Protein AF-A0A7X5TP85-F1 (afdb_monomer)

Nearest PDB structures (foldseek):
  4oyv-assembly1_A  TM=6.566E-01  e=5.301E-01  Pseudomonas aeruginosa PAO1
  4p11-assembly1_A  TM=7.087E-01  e=1.140E+00  Pseudomonas aeruginosa PAO1
  5aa3-assembly1_A  TM=4.234E-01  e=3.422E-01  Pseudomonas aeruginosa BWHPSA013

Sequence (238 aa):
MRELSLEELELVAGGVDTLNGISITDLQGFNVAPDNPYDPGSFPRPGPPGAWGETVGAAGSSGGGGGHVSGAATASHAIHHYVSPSGHSFSTHASLSASQISTAGQIIDYGIANYGTYGQYTGLAVNMAFAESSLGTIDNNPTHFGLYQYSHSTWNDRHAHLNIWSQADQIKAFYNDLQWYGQRYTHGHNQSLEIPWNVAFDAYVEIKHHAGAYSQDWNTPFVQEYYNKVKELGYGVQ

Secondary structure (DSSP, 8-state):
-PPPPHHHHHHHTT----SS---GGG-TT-------TT-TT-S-PPPPP----------------------------PPEEEE-TTS-EEEESSPPPHHHHHHHHHHHHHHHHHHSS--HHHHHHHHHHHHHHTTTT----SSEETTTTEEHHHHHHHHTTS-TT-HHHHHHHHHHHHHHHHHHHHHHHHTS--S-TT--HHHHHHHHHHH-TT------HHHHHHHHHHHHHT-EE-

Solvent-accessible surface area (backbone atoms only — not comparable to full-atom values): 15042 Å² total; per-residue (Å²): 136,84,87,76,53,72,70,56,52,56,50,74,72,73,68,80,65,79,88,82,74,63,75,83,84,76,65,87,82,77,80,78,73,75,80,74,87,82,54,96,76,73,70,85,73,80,80,83,82,80,88,81,81,90,82,89,89,81,89,85,84,89,83,88,79,90,73,91,73,95,64,89,66,81,73,70,76,53,76,41,79,51,67,21,92,86,68,51,56,36,34,20,44,41,86,71,52,74,64,33,46,51,44,46,18,51,48,43,47,52,30,35,76,76,65,74,40,92,41,74,64,32,58,48,52,46,39,46,18,38,56,57,4,54,35,61,73,45,77,92,44,100,68,34,43,54,42,69,44,44,34,68,65,63,37,55,76,77,39,62,94,49,51,78,88,36,68,72,41,47,51,52,48,49,52,53,48,50,55,55,48,49,58,50,45,54,42,26,49,77,69,70,57,76,37,59,91,88,61,50,72,67,49,48,50,49,39,31,70,75,65,32,87,80,58,81,71,85,83,54,69,62,48,59,54,42,53,57,41,36,61,54,38,39,72,44,81,114

Structure (mmCIF, N/CA/C/O backbone):
data_AF-A0A7X5TP85-F1
#
_entry.id   AF-A0A7X5TP85-F1
#
loop_
_atom_site.group_PDB
_atom_site.id
_atom_site.type_symbol
_atom_site.label_atom_id
_atom_site.label_alt_id
_atom_site.label_comp_id
_atom_site.label_asym_id
_atom_site.label_entity_id
_atom_site.label_seq_id
_atom_site.pdbx_PDB_ins_code
_atom_site.Cartn_x
_atom_site.Cartn_y
_atom_site.Cartn_z
_atom_site.occupancy
_atom_site.B_iso_or_equiv
_atom_site.auth_seq_id
_atom_site.auth_comp_id
_atom_site.auth_asym_id
_atom_site.auth_atom_id
_atom_site.pdbx_PDB_model_num
ATOM 1 N N . MET A 1 1 ? 2.497 -36.491 8.840 1.00 36.50 1 MET A N 1
ATOM 2 C CA . MET A 1 1 ? 3.316 -35.568 8.027 1.00 36.50 1 MET A CA 1
ATOM 3 C C . MET A 1 1 ? 4.732 -35.636 8.565 1.00 36.50 1 MET A C 1
ATOM 5 O O . MET A 1 1 ? 4.870 -35.685 9.780 1.00 36.50 1 MET A O 1
ATOM 9 N N . ARG A 1 2 ? 5.741 -35.765 7.697 1.00 40.09 2 ARG A N 1
ATOM 10 C CA . ARG A 1 2 ? 7.156 -35.772 8.099 1.00 40.09 2 ARG A CA 1
ATOM 11 C C . ARG A 1 2 ? 7.644 -34.323 8.145 1.00 40.09 2 ARG A C 1
ATOM 13 O O . ARG A 1 2 ? 7.336 -33.571 7.228 1.00 40.09 2 ARG A O 1
ATOM 20 N N . GLU A 1 3 ? 8.388 -33.966 9.185 1.00 37.94 3 GLU A N 1
ATOM 21 C CA . GLU A 1 3 ? 9.152 -32.716 9.224 1.00 37.94 3 GLU A CA 1
ATOM 22 C C . GLU A 1 3 ? 10.420 -32.872 8.374 1.00 37.94 3 GLU A C 1
ATOM 24 O O . GLU A 1 3 ? 11.098 -33.904 8.442 1.00 37.94 3 GLU A O 1
ATOM 29 N N . LEU A 1 4 ? 10.684 -31.882 7.521 1.00 41.25 4 LEU A N 1
ATOM 30 C CA . LEU A 1 4 ? 11.843 -31.848 6.628 1.00 41.25 4 LEU A CA 1
ATOM 31 C C . LEU A 1 4 ? 13.044 -31.208 7.333 1.00 41.25 4 LEU A C 1
ATOM 33 O O . LEU A 1 4 ? 12.869 -30.343 8.193 1.00 41.25 4 LEU A O 1
ATOM 37 N N . SER A 1 5 ? 14.257 -31.639 6.976 1.00 43.31 5 SER A N 1
ATOM 38 C CA . SER A 1 5 ? 15.486 -30.990 7.443 1.00 43.31 5 SER A CA 1
ATOM 39 C C . SER A 1 5 ? 15.674 -29.617 6.787 1.00 43.31 5 SER A C 1
ATOM 41 O O . SER A 1 5 ? 15.058 -29.305 5.769 1.00 43.31 5 SER A O 1
ATOM 43 N N . LEU A 1 6 ? 16.545 -28.785 7.366 1.00 40.72 6 LEU A N 1
ATOM 44 C CA . LEU A 1 6 ? 16.841 -27.447 6.844 1.00 40.72 6 LEU A CA 1
ATOM 45 C C . LEU A 1 6 ? 17.365 -27.503 5.396 1.00 40.72 6 LEU A C 1
ATOM 47 O O . LEU A 1 6 ? 16.939 -26.722 4.555 1.00 40.72 6 LEU A O 1
ATOM 51 N N . GLU A 1 7 ? 18.202 -28.496 5.088 1.00 44.66 7 GLU A N 1
ATOM 52 C CA . GLU A 1 7 ? 18.717 -28.728 3.732 1.00 44.66 7 GLU A CA 1
ATOM 53 C C . GLU A 1 7 ? 17.609 -29.168 2.758 1.00 44.66 7 GLU A C 1
ATOM 55 O O . GLU A 1 7 ? 17.634 -28.806 1.585 1.00 44.66 7 GLU A O 1
ATOM 60 N N . GLU A 1 8 ? 16.599 -29.908 3.233 1.00 45.09 8 GLU A N 1
ATOM 61 C CA . GLU A 1 8 ? 15.428 -30.290 2.430 1.00 45.09 8 GLU A CA 1
ATOM 62 C C . GLU A 1 8 ? 14.487 -29.092 2.185 1.00 45.09 8 GLU A C 1
ATOM 64 O O . GLU A 1 8 ? 13.856 -29.018 1.131 1.00 45.09 8 GLU A O 1
ATOM 69 N N . LEU A 1 9 ? 14.416 -28.131 3.113 1.00 46.47 9 LEU A N 1
ATOM 70 C CA . LEU A 1 9 ? 13.667 -26.879 2.937 1.00 46.47 9 LEU A CA 1
ATOM 71 C C . LEU A 1 9 ? 14.341 -25.944 1.922 1.00 46.47 9 LEU A C 1
ATOM 73 O O . LEU A 1 9 ? 13.656 -25.377 1.071 1.00 46.47 9 LEU A O 1
ATOM 77 N N . GLU A 1 10 ? 15.671 -25.843 1.951 1.00 44.88 10 GLU A N 1
ATOM 78 C CA . GLU A 1 10 ? 16.448 -25.059 0.979 1.00 44.88 10 GLU A CA 1
ATOM 79 C C . GLU A 1 10 ? 16.352 -25.637 -0.448 1.00 44.88 10 GLU A C 1
ATOM 81 O O . GLU A 1 10 ? 16.299 -24.889 -1.425 1.00 44.88 10 GLU A O 1
ATOM 86 N N . LEU A 1 11 ? 16.224 -26.963 -0.584 1.00 45.38 11 LEU A N 1
ATOM 87 C CA . LEU A 1 11 ? 16.012 -27.650 -1.867 1.00 45.38 11 LEU A CA 1
ATOM 88 C C . LEU A 1 11 ? 14.620 -27.399 -2.475 1.00 45.38 11 LEU A C 1
ATOM 90 O O . LEU A 1 11 ? 14.487 -27.299 -3.699 1.00 45.38 11 LEU A O 1
ATOM 94 N N . VAL A 1 12 ? 13.584 -27.266 -1.641 1.00 46.03 12 VAL A N 1
ATOM 95 C CA . VAL A 1 12 ? 12.209 -26.962 -2.086 1.00 46.03 12 VAL A CA 1
ATOM 96 C C . VAL A 1 12 ? 12.070 -25.500 -2.534 1.00 46.03 12 VAL A C 1
ATOM 98 O O . VAL A 1 12 ? 11.230 -25.199 -3.382 1.00 46.03 12 VAL A O 1
ATOM 101 N N . ALA A 1 13 ? 12.920 -24.605 -2.027 1.00 41.34 13 ALA A N 1
ATOM 102 C CA . ALA A 1 13 ? 12.858 -23.172 -2.299 1.00 41.34 13 ALA A CA 1
ATOM 103 C C . ALA A 1 13 ? 13.592 -22.707 -3.579 1.00 41.34 13 ALA A C 1
ATOM 105 O O . ALA A 1 13 ? 13.424 -21.548 -3.955 1.00 41.34 13 ALA A O 1
ATOM 106 N N . GLY A 1 14 ? 14.380 -23.546 -4.280 1.00 44.47 14 GLY A N 1
ATOM 107 C CA . GLY A 1 14 ? 15.303 -22.985 -5.288 1.00 44.47 14 GLY A CA 1
ATOM 108 C C . GLY A 1 14 ? 15.918 -23.850 -6.397 1.00 44.47 14 GLY A C 1
ATOM 109 O O . GLY A 1 14 ? 16.671 -23.292 -7.191 1.00 44.47 14 GLY A O 1
ATOM 110 N N . GLY A 1 15 ? 15.600 -25.142 -6.548 1.00 37.88 15 GLY A N 1
ATOM 111 C CA . GLY A 1 15 ? 15.862 -25.866 -7.806 1.00 37.88 15 GLY A CA 1
ATOM 112 C C . GLY A 1 15 ? 16.759 -27.114 -7.744 1.00 37.88 15 GLY A C 1
ATOM 113 O O . GLY A 1 15 ? 17.877 -27.090 -7.250 1.00 37.88 15 GLY A O 1
ATOM 114 N N . VAL A 1 16 ? 16.229 -28.173 -8.370 1.00 37.59 16 VAL A N 1
ATOM 115 C CA . VAL A 1 16 ? 16.818 -29.445 -8.850 1.00 37.59 16 VAL A CA 1
ATOM 116 C C . VAL A 1 16 ? 17.603 -30.317 -7.851 1.00 37.59 16 VAL A C 1
ATOM 118 O O . VAL A 1 16 ? 18.774 -30.090 -7.564 1.00 37.59 16 VAL A O 1
ATOM 121 N N . ASP A 1 17 ? 16.986 -31.439 -7.467 1.00 36.47 17 ASP A N 1
ATOM 122 C CA . ASP A 1 17 ? 17.658 -32.610 -6.892 1.00 36.47 17 ASP A CA 1
ATOM 123 C C . ASP A 1 17 ? 18.466 -33.362 -7.977 1.00 36.47 17 ASP A C 1
ATOM 125 O O . ASP A 1 17 ? 17.942 -33.698 -9.042 1.00 36.47 17 ASP A O 1
ATOM 129 N N . THR A 1 18 ? 19.750 -33.638 -7.721 1.00 42.44 18 THR A N 1
ATOM 130 C CA . THR A 1 18 ? 20.602 -34.494 -8.578 1.00 42.44 18 THR A CA 1
ATOM 131 C C . THR A 1 18 ? 20.921 -35.859 -7.959 1.00 42.44 18 THR A C 1
ATOM 133 O O . THR A 1 18 ? 21.593 -36.676 -8.590 1.00 42.44 18 THR A O 1
ATOM 136 N N . LEU A 1 19 ? 20.373 -36.185 -6.788 1.00 37.53 19 LEU A N 1
ATOM 137 C CA . LEU A 1 19 ? 20.355 -37.542 -6.260 1.00 37.53 19 LEU A CA 1
ATOM 138 C C . LEU A 1 19 ? 19.062 -38.235 -6.708 1.00 37.53 19 LEU A C 1
ATOM 140 O O . LEU A 1 19 ? 18.039 -38.166 -6.047 1.00 37.53 19 LEU A O 1
ATOM 144 N N . ASN A 1 20 ? 19.149 -38.969 -7.823 1.00 46.09 20 ASN A N 1
ATOM 145 C CA . ASN A 1 20 ? 18.138 -39.876 -8.416 1.00 46.09 20 ASN A CA 1
ATOM 146 C C . ASN A 1 20 ? 17.372 -39.362 -9.649 1.00 46.09 20 ASN A C 1
ATOM 148 O O . ASN A 1 20 ? 16.623 -40.136 -10.242 1.00 46.09 20 ASN A O 1
ATOM 152 N N . GLY A 1 21 ? 17.606 -38.129 -10.112 1.00 38.38 21 GLY A N 1
ATOM 153 C CA . GLY A 1 21 ? 17.180 -37.691 -11.452 1.00 38.38 21 GLY A CA 1
ATOM 154 C C . GLY A 1 21 ? 15.666 -37.544 -11.661 1.00 38.38 21 GLY A C 1
ATOM 155 O O . GLY A 1 21 ? 15.189 -37.769 -12.772 1.00 38.38 21 GLY A O 1
ATOM 156 N N . ILE A 1 22 ? 14.912 -37.166 -10.623 1.00 37.00 22 ILE A N 1
ATOM 157 C CA . ILE A 1 22 ? 13.464 -36.917 -10.713 1.00 37.00 22 ILE A CA 1
ATOM 158 C C . ILE A 1 22 ? 13.196 -35.408 -10.598 1.00 37.00 22 ILE A C 1
ATOM 160 O O . ILE A 1 22 ? 13.581 -34.774 -9.620 1.00 37.00 22 ILE A O 1
ATOM 164 N N . SER A 1 23 ? 12.523 -34.821 -11.594 1.00 37.81 23 SER A N 1
ATOM 165 C CA . SER A 1 23 ? 12.093 -33.416 -11.559 1.00 37.81 23 SER A CA 1
ATOM 166 C C . SER A 1 23 ? 10.919 -33.203 -10.594 1.00 37.81 23 SER A C 1
ATOM 168 O O . SER A 1 23 ? 9.907 -33.894 -10.666 1.00 37.81 23 SER A O 1
ATOM 170 N N . ILE A 1 24 ? 11.021 -32.172 -9.746 1.00 43.16 24 ILE A N 1
ATOM 171 C CA . ILE A 1 24 ? 10.035 -31.764 -8.717 1.00 43.16 24 ILE A CA 1
ATOM 172 C C . ILE A 1 24 ? 8.741 -31.160 -9.325 1.00 43.16 24 ILE A C 1
ATOM 174 O O . ILE A 1 24 ? 7.847 -30.711 -8.619 1.00 43.16 24 ILE A O 1
ATOM 178 N N . THR A 1 25 ? 8.569 -31.180 -10.648 1.00 42.12 25 THR A N 1
ATOM 179 C CA . THR A 1 25 ? 7.355 -30.677 -11.316 1.00 42.12 25 THR A CA 1
ATOM 180 C C . THR A 1 25 ? 6.135 -31.599 -11.195 1.00 42.12 25 THR A C 1
ATOM 182 O O . THR A 1 25 ? 5.039 -31.171 -11.545 1.00 42.12 25 THR A O 1
ATOM 185 N N . ASP A 1 26 ? 6.287 -32.822 -10.672 1.00 36.72 26 ASP A N 1
ATOM 186 C CA . ASP A 1 26 ? 5.193 -33.806 -10.556 1.00 36.72 26 ASP A CA 1
ATOM 187 C C . ASP A 1 26 ? 4.501 -33.859 -9.179 1.00 36.72 26 ASP A C 1
ATOM 189 O O . ASP A 1 26 ? 3.598 -34.669 -8.963 1.00 36.72 26 ASP A O 1
ATOM 193 N N . LEU A 1 27 ? 4.843 -32.967 -8.245 1.00 35.50 27 LEU A N 1
ATOM 194 C CA . LEU A 1 27 ? 4.090 -32.808 -6.999 1.00 35.50 27 LEU A CA 1
ATOM 195 C C . LEU A 1 27 ? 3.086 -31.656 -7.126 1.00 35.50 27 LEU A C 1
ATOM 197 O O . LEU A 1 27 ? 3.341 -30.519 -6.730 1.00 35.50 27 LEU A O 1
ATOM 201 N N . GLN A 1 28 ? 1.909 -31.962 -7.674 1.00 29.58 28 GLN A N 1
ATOM 202 C CA . GLN A 1 28 ? 0.759 -31.063 -7.599 1.00 29.58 28 GLN A CA 1
ATOM 203 C C . GLN A 1 28 ? 0.401 -30.801 -6.126 1.00 29.58 28 GLN A C 1
ATOM 205 O O . GLN A 1 28 ? -0.006 -31.721 -5.419 1.00 29.58 28 GLN A O 1
ATOM 210 N N . GLY A 1 29 ? 0.522 -29.547 -5.673 1.00 29.59 29 GLY A N 1
ATOM 211 C CA . GLY A 1 29 ? -0.067 -29.105 -4.401 1.00 29.59 29 GLY A CA 1
ATOM 212 C C . GLY A 1 29 ? 0.785 -28.241 -3.469 1.00 29.59 29 GLY A C 1
ATOM 213 O O . GLY A 1 29 ? 0.299 -27.916 -2.388 1.00 29.59 29 GLY A O 1
ATOM 214 N N . PHE A 1 30 ? 2.002 -27.828 -3.834 1.00 28.66 30 PHE A N 1
ATOM 215 C CA . PHE A 1 30 ? 2.794 -26.949 -2.964 1.00 28.66 30 PHE A CA 1
ATOM 216 C C . PHE A 1 30 ? 2.554 -25.472 -3.274 1.00 28.66 30 PHE A C 1
ATOM 218 O O . PHE A 1 30 ? 3.054 -24.917 -4.249 1.00 28.66 30 PHE A O 1
ATOM 225 N N . ASN A 1 31 ? 1.772 -24.839 -2.402 1.00 29.64 31 ASN A N 1
ATOM 226 C CA . ASN A 1 31 ? 1.712 -23.393 -2.273 1.00 29.64 31 ASN A CA 1
ATOM 227 C C . ASN A 1 31 ? 2.998 -22.972 -1.548 1.00 29.64 31 ASN A C 1
ATOM 229 O O . ASN A 1 31 ? 3.080 -23.062 -0.323 1.00 29.64 31 ASN A O 1
ATOM 233 N N . VAL A 1 32 ? 4.034 -22.611 -2.304 1.00 31.53 32 VAL A N 1
ATOM 234 C CA . VAL A 1 32 ? 5.247 -22.031 -1.723 1.00 31.53 32 VAL A CA 1
ATOM 235 C C . VAL A 1 32 ? 4.864 -20.626 -1.274 1.00 31.53 32 VAL A C 1
ATOM 237 O O . VAL A 1 32 ? 4.728 -19.718 -2.093 1.00 31.53 32 VAL A O 1
ATOM 240 N N . ALA A 1 33 ? 4.583 -20.471 0.019 1.00 33.81 33 ALA A N 1
ATOM 241 C CA . ALA A 1 33 ? 4.505 -19.151 0.618 1.00 33.81 33 ALA A CA 1
ATOM 242 C C . ALA A 1 33 ? 5.892 -18.508 0.446 1.00 33.81 33 ALA A C 1
ATOM 244 O O . ALA A 1 33 ? 6.868 -19.117 0.889 1.00 33.81 33 ALA A O 1
ATOM 245 N N . PRO A 1 34 ? 6.014 -17.347 -0.223 1.00 37.91 34 PRO A N 1
ATOM 246 C CA . PRO A 1 34 ? 7.278 -16.626 -0.249 1.00 37.91 34 PRO A CA 1
ATOM 247 C C . PRO A 1 34 ? 7.684 -16.309 1.193 1.00 37.91 34 PRO A C 1
ATOM 249 O O . PRO A 1 34 ? 6.817 -16.013 2.019 1.00 37.91 34 PRO A O 1
ATOM 252 N N . ASP A 1 35 ? 8.980 -16.444 1.468 1.00 34.97 35 ASP A N 1
ATOM 253 C CA . ASP A 1 35 ? 9.610 -16.405 2.787 1.00 34.97 35 ASP A CA 1
ATOM 254 C C . ASP A 1 35 ? 8.913 -15.480 3.785 1.00 34.97 35 ASP A C 1
ATOM 256 O O . ASP A 1 35 ? 8.676 -14.302 3.517 1.00 34.97 35 ASP A O 1
ATOM 260 N N . ASN A 1 36 ? 8.594 -16.026 4.959 1.00 33.31 36 ASN A N 1
ATOM 261 C CA . ASN A 1 36 ? 8.070 -15.265 6.081 1.00 33.31 36 ASN A CA 1
ATOM 262 C C . ASN A 1 36 ? 9.138 -14.251 6.544 1.00 33.31 36 ASN A C 1
ATOM 264 O O . ASN A 1 36 ? 10.143 -14.670 7.119 1.00 33.31 36 ASN A O 1
ATOM 268 N N . PRO A 1 37 ? 8.938 -12.931 6.371 1.00 38.00 37 PRO A N 1
ATOM 269 C CA . PRO A 1 37 ? 9.911 -11.932 6.811 1.00 38.00 37 PRO A CA 1
ATOM 270 C C . PRO A 1 37 ? 9.929 -11.744 8.341 1.00 38.00 37 PRO A C 1
ATOM 272 O O . PRO A 1 37 ? 10.691 -10.925 8.848 1.00 38.00 37 PRO A O 1
ATOM 275 N N . TYR A 1 38 ? 9.107 -12.489 9.090 1.00 37.47 38 TYR A N 1
ATOM 276 C CA . TYR A 1 38 ? 9.008 -12.425 10.549 1.00 37.47 38 TYR A CA 1
ATOM 277 C C . TYR A 1 38 ? 9.682 -13.604 11.266 1.00 37.47 38 TYR A C 1
ATOM 279 O O . TYR A 1 38 ? 9.188 -14.058 12.299 1.00 37.47 38 TYR A O 1
ATOM 287 N N . ASP A 1 39 ? 10.827 -14.080 10.768 1.00 33.00 39 ASP A N 1
ATOM 288 C CA . ASP A 1 39 ? 11.789 -14.748 11.649 1.00 33.00 39 ASP A CA 1
ATOM 289 C C . ASP A 1 39 ? 12.698 -13.681 12.296 1.00 33.00 39 ASP A C 1
ATOM 291 O O . ASP A 1 39 ? 13.539 -13.090 11.614 1.00 33.00 39 ASP A O 1
ATOM 295 N N . PRO A 1 40 ? 12.573 -13.403 13.608 1.00 33.09 40 PRO A N 1
ATOM 296 C CA . PRO A 1 40 ? 13.437 -12.450 14.308 1.00 33.09 40 PRO A CA 1
ATOM 297 C C . PRO A 1 40 ? 14.934 -12.838 14.319 1.00 33.09 40 PRO A C 1
ATOM 299 O O . PRO A 1 40 ? 15.748 -12.081 14.857 1.00 33.09 40 PRO A O 1
ATOM 302 N N . GLY A 1 41 ? 15.320 -13.986 13.745 1.00 29.80 41 GLY A N 1
ATOM 303 C CA . GLY A 1 41 ? 16.699 -14.462 13.632 1.00 29.80 41 GLY A CA 1
ATOM 304 C C . GLY A 1 41 ? 17.469 -14.112 12.347 1.00 29.80 41 GLY A C 1
ATOM 305 O O . GLY A 1 41 ? 18.689 -14.271 12.349 1.00 29.80 41 GLY A O 1
ATOM 306 N N . SER A 1 42 ? 16.835 -13.633 11.271 1.00 27.80 42 SER A N 1
ATOM 307 C CA . SER A 1 42 ? 17.454 -13.622 9.925 1.00 27.80 42 SER A CA 1
ATOM 308 C C . SER A 1 42 ? 18.090 -12.297 9.470 1.00 27.80 42 SER A C 1
ATOM 310 O O . SER A 1 42 ? 18.596 -12.203 8.351 1.00 27.80 42 SER A O 1
ATOM 312 N N . PHE A 1 43 ? 18.177 -11.278 10.332 1.00 30.67 43 PHE A N 1
ATOM 313 C CA . PHE A 1 43 ? 19.002 -10.103 10.027 1.00 30.67 43 PHE A CA 1
ATOM 314 C C . PHE A 1 43 ? 20.495 -10.487 10.010 1.00 30.67 43 PHE A C 1
ATOM 316 O O . PHE A 1 43 ? 20.982 -11.040 11.003 1.00 30.67 43 PHE A O 1
ATOM 323 N N . PRO A 1 44 ? 21.278 -10.144 8.967 1.00 27.81 44 PRO A N 1
ATOM 324 C CA . PRO A 1 44 ? 22.725 -10.304 9.018 1.00 27.81 44 PRO A CA 1
ATOM 325 C C . PRO A 1 44 ? 23.287 -9.406 10.128 1.00 27.81 44 PRO A C 1
ATOM 327 O O . PRO A 1 44 ? 23.331 -8.180 10.013 1.00 27.81 44 PRO A O 1
ATOM 330 N N . ARG A 1 45 ? 23.697 -10.026 11.241 1.00 29.23 45 ARG A N 1
ATOM 331 C CA . ARG A 1 45 ? 24.409 -9.357 12.333 1.00 29.23 45 ARG A CA 1
ATOM 332 C C . ARG A 1 45 ? 25.724 -8.775 11.798 1.00 29.23 45 ARG A C 1
ATOM 334 O O . ARG A 1 45 ? 26.544 -9.536 11.285 1.00 29.23 45 ARG A O 1
ATOM 341 N N . PRO A 1 46 ? 26.001 -7.476 11.994 1.00 28.67 46 PRO A N 1
ATOM 342 C CA . PRO A 1 46 ? 27.363 -6.969 11.917 1.00 28.67 46 PRO A CA 1
ATOM 343 C C . PRO A 1 46 ? 28.213 -7.699 12.968 1.00 28.67 46 PRO A C 1
ATOM 345 O O . PRO A 1 46 ? 27.831 -7.770 14.139 1.00 28.67 46 PRO A O 1
ATOM 348 N N . GLY A 1 47 ? 29.332 -8.290 12.546 1.00 26.47 47 GLY A N 1
ATOM 349 C CA . GLY A 1 47 ? 30.244 -9.009 13.438 1.00 26.47 47 GLY A CA 1
ATOM 350 C C . GLY A 1 47 ? 30.761 -8.120 14.582 1.00 26.47 47 GLY A C 1
ATOM 351 O O . GLY A 1 47 ? 30.909 -6.909 14.400 1.00 26.47 47 GLY A O 1
ATOM 352 N N . PRO A 1 48 ? 31.034 -8.686 15.771 1.00 27.55 48 PRO A N 1
ATOM 353 C CA . PRO A 1 48 ? 31.411 -7.900 16.939 1.00 27.55 48 PRO A CA 1
ATOM 354 C C . PRO A 1 48 ? 32.886 -7.471 16.869 1.00 27.55 48 PRO A C 1
ATOM 356 O O . PRO A 1 48 ? 33.752 -8.318 16.634 1.00 27.55 48 PRO A O 1
ATOM 359 N N . PRO A 1 49 ? 33.225 -6.202 17.154 1.00 29.55 49 PRO A N 1
ATOM 360 C CA . PRO A 1 49 ? 34.587 -5.836 17.498 1.00 29.55 49 PRO A CA 1
ATOM 361 C C . PRO A 1 49 ? 34.816 -5.962 19.015 1.00 29.55 49 PRO A C 1
ATOM 363 O O . PRO A 1 49 ? 34.204 -5.249 19.801 1.00 29.55 49 PRO A O 1
ATOM 366 N N . GLY A 1 50 ? 35.761 -6.827 19.398 1.00 25.72 50 GLY A N 1
ATOM 367 C CA . GLY A 1 50 ? 36.677 -6.595 20.525 1.00 25.72 50 GLY A CA 1
ATOM 368 C C . GLY A 1 50 ? 36.172 -6.847 21.953 1.00 25.72 50 GLY A C 1
ATOM 369 O O . GLY A 1 50 ? 35.433 -6.059 22.527 1.00 25.72 50 GLY A O 1
ATOM 370 N N . ALA A 1 51 ? 36.694 -7.917 22.552 1.00 28.62 51 ALA A N 1
ATOM 371 C CA . ALA A 1 51 ? 36.616 -8.274 23.967 1.00 28.62 51 ALA A CA 1
ATOM 372 C C . ALA A 1 51 ? 37.304 -7.264 24.900 1.00 28.62 51 ALA A C 1
ATOM 374 O O . ALA A 1 51 ? 38.379 -6.812 24.533 1.00 28.62 51 ALA A O 1
ATOM 375 N N . TRP A 1 52 ? 36.777 -7.053 26.120 1.00 25.98 52 TRP A N 1
ATOM 376 C CA . TRP A 1 52 ? 37.558 -6.849 27.360 1.00 25.98 52 TRP A CA 1
ATOM 377 C C . TRP A 1 52 ? 36.729 -7.180 28.625 1.00 25.98 52 TRP A C 1
ATOM 379 O O . TRP A 1 52 ? 35.740 -6.508 28.893 1.00 25.98 52 TRP A O 1
ATOM 389 N N . GLY A 1 53 ? 37.201 -8.184 29.386 1.00 25.48 53 GLY A N 1
ATOM 390 C CA . GLY A 1 53 ? 37.170 -8.320 30.865 1.00 25.48 53 GLY A CA 1
ATOM 391 C C . GLY A 1 53 ? 35.846 -8.709 31.552 1.00 25.48 53 GLY A C 1
ATOM 392 O O . GLY A 1 53 ? 34.864 -7.994 31.436 1.00 25.48 53 GLY A O 1
ATOM 393 N N . GLU A 1 54 ? 35.721 -9.886 32.191 1.00 24.48 54 GLU A N 1
ATOM 394 C CA . GLU A 1 54 ? 36.174 -10.200 33.576 1.00 24.48 54 GLU A CA 1
ATOM 395 C C . GLU A 1 54 ? 35.386 -9.431 34.670 1.00 24.48 54 GLU A C 1
ATOM 397 O O . GLU A 1 54 ? 35.294 -8.216 34.590 1.00 24.48 54 GLU A O 1
ATOM 402 N N . THR A 1 55 ? 34.825 -9.962 35.769 1.00 27.19 55 THR A N 1
ATOM 403 C CA . THR A 1 55 ? 34.530 -11.300 36.324 1.00 27.19 55 THR A CA 1
ATOM 404 C C . THR A 1 55 ? 33.663 -11.070 37.596 1.00 27.19 55 THR A C 1
ATOM 406 O O . THR A 1 55 ? 33.708 -9.990 38.173 1.00 27.19 55 THR A O 1
ATOM 409 N N . VAL A 1 56 ? 32.979 -12.125 38.069 1.00 26.72 56 VAL A N 1
ATOM 410 C CA . VAL A 1 56 ? 32.563 -12.469 39.461 1.00 26.72 56 VAL A CA 1
ATOM 411 C C . VAL A 1 56 ? 31.557 -11.631 40.284 1.00 26.72 56 VAL A C 1
ATOM 413 O O . VAL A 1 56 ? 31.685 -10.428 40.462 1.00 26.72 56 VAL A O 1
ATOM 416 N N . GLY A 1 57 ? 30.686 -12.362 41.004 1.00 25.28 57 GLY A N 1
ATOM 417 C CA . GLY A 1 57 ? 30.412 -12.084 42.425 1.00 25.28 57 GLY A CA 1
ATOM 418 C C . GLY A 1 57 ? 28.946 -11.928 42.831 1.00 25.28 57 GLY A C 1
ATOM 419 O O . GLY A 1 57 ? 28.201 -11.188 42.214 1.00 25.28 57 GLY A O 1
ATOM 420 N N . ALA A 1 58 ? 28.535 -12.625 43.889 1.00 28.02 58 ALA A N 1
ATOM 421 C CA . ALA A 1 58 ? 27.153 -12.926 44.252 1.00 28.02 58 ALA A CA 1
ATOM 422 C C . ALA A 1 58 ? 26.636 -12.216 45.529 1.00 28.02 58 ALA A C 1
ATOM 424 O O . ALA A 1 58 ? 27.425 -11.793 46.364 1.00 28.02 58 ALA A O 1
ATOM 425 N N . ALA A 1 59 ? 25.301 -12.268 45.689 1.00 27.69 59 ALA A N 1
ATOM 426 C CA . ALA A 1 59 ? 24.479 -12.349 46.916 1.00 27.69 59 ALA A CA 1
ATOM 427 C C . ALA A 1 59 ? 24.405 -11.181 47.938 1.00 27.69 59 ALA A C 1
ATOM 429 O O . ALA A 1 59 ? 25.410 -10.747 48.485 1.00 27.69 59 ALA A O 1
ATOM 430 N N . GLY A 1 60 ? 23.164 -10.836 48.347 1.00 24.92 60 GLY A N 1
ATOM 431 C CA . GLY A 1 60 ? 22.856 -10.430 49.736 1.00 24.92 60 GLY A CA 1
ATOM 432 C C . GLY A 1 60 ? 21.880 -9.259 49.987 1.00 24.92 60 GLY A C 1
ATOM 433 O O . GLY A 1 60 ? 22.307 -8.121 50.064 1.00 24.92 60 GLY A O 1
ATOM 434 N N . SER A 1 61 ? 20.605 -9.594 50.238 1.00 26.48 61 SER A N 1
ATOM 435 C CA . SER A 1 61 ? 19.647 -9.055 51.241 1.00 26.48 61 SER A CA 1
ATOM 436 C C . SER A 1 61 ? 19.314 -7.546 51.422 1.00 26.48 61 SER A C 1
ATOM 438 O O . SER A 1 61 ? 20.134 -6.747 51.849 1.00 26.48 61 SER A O 1
ATOM 440 N N . SER A 1 62 ? 17.996 -7.276 51.325 1.00 31.88 62 SER A N 1
ATOM 441 C CA . SER A 1 62 ? 17.098 -6.459 52.188 1.00 31.88 62 SER A CA 1
ATOM 442 C C . SER A 1 62 ? 17.369 -4.978 52.518 1.00 31.88 62 SER A C 1
ATOM 444 O O . SER A 1 62 ? 18.361 -4.646 53.154 1.00 31.88 62 SER A O 1
ATOM 446 N N . GLY A 1 63 ? 16.331 -4.146 52.333 1.00 25.17 63 GLY A N 1
ATOM 447 C CA . GLY A 1 63 ? 16.104 -2.917 53.111 1.00 25.17 63 GLY A CA 1
ATOM 448 C C . GLY A 1 63 ? 15.487 -1.782 52.292 1.00 25.17 63 GLY A C 1
ATOM 449 O O . GLY A 1 63 ? 16.103 -1.303 51.352 1.00 25.17 63 GLY A O 1
ATOM 450 N N . GLY A 1 64 ? 14.257 -1.381 52.626 1.00 29.31 64 GLY A N 1
ATOM 451 C CA . GLY A 1 64 ? 13.497 -0.353 51.910 1.00 29.31 64 GLY A CA 1
ATOM 452 C C . GLY A 1 64 ? 13.960 1.089 52.146 1.00 29.31 64 GLY A C 1
ATOM 453 O O . GLY A 1 64 ? 14.761 1.375 53.029 1.00 29.31 64 GLY A O 1
ATOM 454 N N . GLY A 1 65 ? 13.370 2.003 51.376 1.00 26.50 65 GLY A N 1
ATOM 455 C CA . GLY A 1 65 ? 13.516 3.447 51.549 1.00 26.50 65 GLY A CA 1
ATOM 456 C C . GLY A 1 65 ? 13.544 4.159 50.205 1.00 26.50 65 GLY A C 1
ATOM 457 O O . GLY A 1 65 ? 14.347 3.820 49.346 1.00 26.50 65 GLY A O 1
ATOM 458 N N . GLY A 1 66 ? 12.622 5.103 50.019 1.00 34.75 66 GLY A N 1
ATOM 459 C CA . GLY A 1 66 ? 12.432 5.836 48.773 1.00 34.75 66 GLY A CA 1
ATOM 460 C C . GLY A 1 66 ? 13.680 6.566 48.282 1.00 34.75 66 GLY A C 1
ATOM 461 O O . GLY A 1 66 ? 14.547 6.973 49.048 1.00 34.75 66 GLY A O 1
ATOM 462 N N . GLY A 1 67 ? 13.729 6.759 46.973 1.00 26.33 67 GLY A N 1
ATOM 463 C CA . GLY A 1 67 ? 14.793 7.487 46.309 1.00 26.33 67 GLY A CA 1
ATOM 464 C C . GLY A 1 67 ? 14.706 7.232 44.819 1.00 26.33 67 GLY A C 1
ATOM 465 O O . GLY A 1 67 ? 14.591 6.087 44.394 1.00 26.33 67 GLY A O 1
ATOM 466 N N . HIS A 1 68 ? 14.691 8.317 44.052 1.00 37.72 68 HIS A N 1
ATOM 467 C CA . HIS A 1 68 ? 14.781 8.342 42.599 1.00 37.72 68 HIS A CA 1
ATOM 468 C C . HIS A 1 68 ? 15.644 7.204 42.043 1.00 37.72 68 HIS A C 1
ATOM 470 O O . HIS A 1 68 ? 16.829 7.116 42.356 1.00 37.72 68 HIS A O 1
ATOM 476 N N . VAL A 1 69 ? 15.059 6.383 41.170 1.00 35.50 69 VAL A N 1
ATOM 477 C CA . VAL A 1 69 ? 15.816 5.429 40.361 1.00 35.50 69 VAL A CA 1
ATOM 478 C C . VAL A 1 69 ? 15.797 5.929 38.925 1.00 35.50 69 VAL A C 1
ATOM 480 O O . VAL A 1 69 ? 14.882 5.666 38.149 1.00 35.50 69 VAL A O 1
ATOM 483 N N . SER A 1 70 ? 16.834 6.688 38.581 1.00 44.25 70 SER A N 1
ATOM 484 C CA . SER A 1 70 ? 17.427 6.640 37.251 1.00 44.25 70 SER A CA 1
ATOM 485 C C . SER A 1 70 ? 17.891 5.200 37.023 1.00 44.25 70 SER A C 1
ATOM 487 O O . SER A 1 70 ? 18.978 4.813 37.446 1.00 44.25 70 SER A O 1
ATOM 489 N N . GLY A 1 71 ? 17.014 4.383 36.448 1.00 28.52 71 GLY A N 1
ATOM 490 C CA . GLY A 1 71 ? 17.276 2.993 36.114 1.00 28.52 71 GLY A CA 1
ATOM 491 C C . GLY A 1 71 ? 17.079 2.811 34.623 1.00 28.52 71 GLY A C 1
ATOM 492 O O . GLY A 1 71 ? 15.964 2.943 34.127 1.00 28.52 71 GLY A O 1
ATOM 493 N N . ALA A 1 72 ? 18.175 2.536 33.923 1.00 41.06 72 ALA A N 1
ATOM 494 C CA . ALA A 1 72 ? 18.165 2.037 32.563 1.00 41.06 72 ALA A CA 1
ATOM 495 C C . ALA A 1 72 ? 17.322 0.755 32.515 1.00 41.06 72 ALA A C 1
ATOM 497 O O . ALA A 1 72 ? 17.799 -0.332 32.831 1.00 41.06 72 ALA A O 1
ATOM 498 N N . ALA A 1 73 ? 16.052 0.887 32.139 1.00 35.88 73 ALA A N 1
ATOM 499 C CA . ALA A 1 73 ? 15.326 -0.228 31.578 1.00 35.88 73 ALA A CA 1
ATOM 500 C C . ALA A 1 73 ? 15.983 -0.488 30.223 1.00 35.88 73 ALA A C 1
ATOM 502 O O . ALA A 1 73 ? 15.937 0.360 29.332 1.00 35.88 73 ALA A O 1
ATOM 503 N N . THR A 1 74 ? 16.613 -1.648 30.060 1.00 39.38 74 THR A N 1
ATOM 504 C CA . THR A 1 74 ? 16.634 -2.302 28.753 1.00 39.38 74 THR A CA 1
ATOM 505 C C . THR A 1 74 ? 15.200 -2.271 28.258 1.00 39.38 74 THR A C 1
ATOM 507 O O . THR A 1 74 ? 14.362 -2.994 28.794 1.00 39.38 74 THR A O 1
ATOM 510 N N . ALA A 1 75 ? 14.904 -1.340 27.352 1.00 40.00 75 ALA A N 1
ATOM 511 C CA . ALA A 1 75 ? 13.580 -1.152 26.805 1.00 40.00 75 ALA A CA 1
ATOM 512 C C . ALA A 1 75 ? 13.208 -2.455 26.101 1.00 40.00 75 ALA A C 1
ATOM 514 O O . ALA A 1 75 ? 13.598 -2.699 24.962 1.00 40.00 75 ALA A O 1
ATOM 515 N N . SER A 1 76 ? 12.491 -3.330 26.805 1.00 46.75 76 SER A N 1
ATOM 516 C CA . SER A 1 76 ? 11.616 -4.274 26.143 1.00 46.75 76 SER A CA 1
ATOM 517 C C . SER A 1 76 ? 10.721 -3.399 25.278 1.00 46.75 76 SER A C 1
ATOM 519 O O . SER A 1 76 ? 9.951 -2.610 25.831 1.00 46.75 76 SER A O 1
ATOM 521 N N . HIS A 1 77 ? 10.902 -3.437 23.957 1.00 57.12 77 HIS A N 1
ATOM 522 C CA . HIS A 1 77 ? 9.999 -2.754 23.040 1.00 57.12 77 HIS A CA 1
ATOM 523 C C . HIS A 1 77 ? 8.591 -3.222 23.409 1.00 57.12 77 HIS A C 1
ATOM 525 O O . HIS A 1 77 ? 8.294 -4.412 23.308 1.00 57.12 77 HIS A O 1
ATOM 531 N N . ALA A 1 78 ? 7.787 -2.332 23.992 1.00 79.00 78 ALA A N 1
ATOM 532 C CA . ALA A 1 78 ? 6.458 -2.699 24.440 1.00 79.00 78 ALA A CA 1
ATOM 533 C C . ALA A 1 78 ? 5.667 -3.127 23.202 1.00 79.00 78 ALA A C 1
ATOM 535 O O . ALA A 1 78 ? 5.615 -2.390 22.222 1.00 79.00 78 ALA A O 1
ATOM 536 N N . ILE A 1 79 ? 5.097 -4.330 23.231 1.00 88.19 79 ILE A N 1
ATOM 537 C CA . ILE A 1 79 ? 4.182 -4.771 22.183 1.00 88.19 79 ILE A CA 1
ATOM 538 C C . ILE A 1 79 ? 2.795 -4.277 22.578 1.00 88.19 79 ILE A C 1
ATOM 540 O O . ILE A 1 79 ? 2.280 -4.598 23.651 1.00 88.19 79 ILE A O 1
ATOM 544 N N . HIS A 1 80 ? 2.207 -3.463 21.716 1.00 89.19 80 HIS A N 1
ATOM 545 C CA . HIS A 1 80 ? 0.856 -2.953 21.850 1.00 89.19 80 HIS A CA 1
ATOM 546 C C . HIS A 1 80 ? -0.091 -3.820 21.025 1.00 89.19 80 HIS A C 1
ATOM 548 O O . HIS A 1 80 ? 0.196 -4.109 19.867 1.00 89.19 80 HIS A O 1
ATOM 554 N N . HIS A 1 81 ? -1.218 -4.219 21.613 1.00 93.38 81 HIS A N 1
ATOM 555 C CA . HIS A 1 81 ? -2.222 -5.068 20.972 1.00 93.38 81 HIS A CA 1
ATOM 556 C C . HIS A 1 81 ? -3.492 -4.271 20.691 1.00 93.38 81 HIS A C 1
ATOM 558 O O . HIS A 1 81 ? -3.972 -3.531 21.553 1.00 93.38 81 HIS A O 1
ATOM 564 N N . TYR A 1 82 ? -4.055 -4.466 19.505 1.00 92.94 82 TYR A N 1
ATOM 565 C CA . TYR A 1 82 ? -5.252 -3.783 19.036 1.00 92.94 82 TYR A CA 1
ATOM 566 C C . TYR A 1 82 ? -6.190 -4.759 18.339 1.00 92.94 82 TYR A C 1
ATOM 568 O O . TYR A 1 82 ? -5.815 -5.875 17.980 1.00 92.94 82 TYR A O 1
ATOM 576 N N . VAL A 1 83 ? -7.422 -4.304 18.135 1.00 92.06 83 VAL A N 1
ATOM 577 C CA . VAL A 1 83 ? -8.466 -5.048 17.438 1.00 92.06 83 VAL A CA 1
ATOM 578 C C . VAL A 1 83 ? -9.082 -4.123 16.397 1.00 92.06 83 VAL A C 1
ATOM 580 O O . VAL A 1 83 ? -9.399 -2.969 16.695 1.00 92.06 83 VAL A O 1
ATOM 583 N N . SER A 1 84 ? -9.216 -4.617 15.171 1.00 92.44 84 SER A N 1
ATOM 584 C CA . SER A 1 84 ? -9.872 -3.909 14.077 1.00 92.44 84 SER A CA 1
ATOM 585 C C . SER A 1 84 ? -11.390 -3.788 14.302 1.00 92.44 84 SER A C 1
ATOM 587 O O . SER A 1 84 ? -11.954 -4.506 15.135 1.00 92.44 84 SER A O 1
ATOM 589 N N . PRO A 1 85 ? -12.098 -2.938 13.535 1.00 89.25 85 PRO A N 1
ATOM 590 C CA . PRO A 1 85 ? -13.559 -2.868 13.581 1.00 89.25 85 PRO A CA 1
ATOM 591 C C . PRO A 1 85 ? -14.259 -4.216 13.348 1.00 89.25 85 PRO A C 1
ATOM 593 O O . PRO A 1 85 ? -15.278 -4.484 13.983 1.00 89.25 85 PRO A O 1
ATOM 596 N N . SER A 1 86 ? -13.708 -5.072 12.481 1.00 91.00 86 SER A N 1
ATOM 597 C CA . SER A 1 86 ? -14.253 -6.410 12.197 1.00 91.00 86 SER A CA 1
ATOM 598 C C . SER A 1 86 ? -13.777 -7.502 13.167 1.00 91.00 86 SER A C 1
ATOM 600 O O . SER A 1 86 ? -14.118 -8.670 12.988 1.00 91.00 86 SER A O 1
ATOM 602 N N . GLY A 1 87 ? -13.031 -7.147 14.219 1.00 91.25 87 GLY A N 1
ATOM 603 C CA . GLY A 1 87 ? -12.603 -8.083 15.263 1.00 91.25 87 GLY A CA 1
ATOM 604 C C . GLY A 1 87 ? -11.263 -8.777 14.999 1.00 91.25 87 GLY A C 1
ATOM 605 O O . GLY A 1 87 ? -10.964 -9.780 15.644 1.00 91.25 87 GLY A O 1
ATOM 606 N N . HIS A 1 88 ? -10.456 -8.270 14.067 1.00 90.38 88 HIS A N 1
ATOM 607 C CA . HIS A 1 88 ? -9.153 -8.829 13.712 1.00 90.38 88 HIS A CA 1
ATOM 608 C C . HIS A 1 88 ? -8.046 -8.258 14.608 1.00 90.38 88 HIS A C 1
ATOM 610 O O . HIS A 1 88 ? -7.864 -7.042 14.688 1.00 90.38 88 HIS A O 1
ATOM 616 N N . SER A 1 89 ? -7.325 -9.132 15.310 1.00 90.62 89 SER A N 1
ATOM 617 C CA . SER A 1 89 ? -6.232 -8.749 16.208 1.00 90.62 89 SER A CA 1
ATOM 618 C C . SER A 1 89 ? -4.962 -8.389 15.441 1.00 90.62 89 SER A C 1
ATOM 620 O O . SER A 1 89 ? -4.567 -9.079 14.504 1.00 90.62 89 SER A O 1
ATOM 622 N N . PHE A 1 90 ? -4.275 -7.340 15.883 1.00 91.81 90 PHE A N 1
ATOM 623 C CA . PHE A 1 90 ? -2.949 -6.981 15.383 1.00 91.81 90 PHE A CA 1
ATOM 624 C C . PHE A 1 90 ? -2.109 -6.332 16.479 1.00 91.81 90 PHE A C 1
ATOM 626 O O . PHE A 1 90 ? -2.626 -5.911 17.516 1.00 91.81 90 PHE A O 1
ATOM 633 N N . SER A 1 91 ? -0.800 -6.256 16.259 1.00 92.00 91 SER A N 1
ATOM 634 C CA . SER A 1 91 ? 0.139 -5.695 17.224 1.00 92.00 91 SER A CA 1
ATOM 635 C C . SER A 1 91 ? 1.191 -4.802 16.579 1.00 92.00 91 SER A C 1
ATOM 637 O O . SER A 1 91 ? 1.497 -4.941 15.395 1.00 92.00 91 SER A O 1
ATOM 639 N N . THR A 1 92 ? 1.727 -3.865 17.356 1.00 91.56 92 THR A N 1
ATOM 640 C CA . THR A 1 92 ? 2.807 -2.957 16.942 1.00 91.56 92 THR A CA 1
ATOM 641 C C . THR A 1 92 ? 3.755 -2.687 18.108 1.00 91.56 92 THR A C 1
ATOM 643 O O . THR A 1 92 ? 3.384 -2.849 19.270 1.00 91.56 92 THR A O 1
ATOM 646 N N . HIS A 1 93 ? 4.972 -2.234 17.823 1.00 90.31 93 HIS A N 1
ATOM 647 C CA . HIS A 1 93 ? 5.885 -1.691 18.836 1.00 90.31 93 HIS A CA 1
ATOM 648 C C . HIS A 1 93 ? 5.623 -0.209 19.118 1.00 90.31 93 HIS A C 1
ATOM 650 O O . HIS A 1 93 ? 5.825 0.259 20.235 1.00 90.31 93 HIS A O 1
ATOM 656 N N . ALA A 1 94 ? 5.160 0.537 18.114 1.00 88.25 94 ALA A N 1
ATOM 657 C CA . ALA A 1 94 ? 4.740 1.919 18.300 1.00 88.25 94 ALA A CA 1
ATOM 658 C C . ALA A 1 94 ? 3.355 1.989 18.959 1.00 88.25 94 ALA A C 1
ATOM 660 O O . ALA A 1 94 ? 2.440 1.253 18.586 1.00 88.25 94 ALA A O 1
ATOM 661 N N . SER A 1 95 ? 3.162 2.918 19.895 1.00 92.06 95 SER A N 1
ATOM 662 C CA . SER A 1 95 ? 1.822 3.243 20.390 1.00 92.06 95 SER A CA 1
ATOM 663 C C . SER A 1 95 ? 1.060 4.012 19.312 1.00 92.06 95 SER A C 1
ATOM 665 O O . SER A 1 95 ? 1.485 5.093 18.909 1.00 92.06 95 SER A O 1
ATOM 667 N N . LEU A 1 96 ? -0.083 3.486 18.878 1.00 92.69 96 LEU A N 1
ATOM 668 C CA . LEU A 1 96 ? -0.927 4.110 17.863 1.00 92.69 96 LEU A CA 1
ATOM 669 C C . LEU A 1 96 ? -2.021 4.969 18.505 1.00 92.69 96 LEU A C 1
ATOM 671 O O . LEU A 1 96 ? -2.576 4.628 19.552 1.00 92.69 96 LEU A O 1
ATOM 675 N N . SER A 1 97 ? -2.361 6.083 17.862 1.00 95.38 97 SER A N 1
ATOM 676 C CA . SER A 1 97 ? -3.537 6.878 18.217 1.00 95.38 97 SER A CA 1
ATOM 677 C C . SER A 1 97 ? -4.834 6.181 17.784 1.00 95.38 97 SER A C 1
ATOM 679 O O . SER A 1 97 ? -4.829 5.288 16.938 1.00 95.38 97 SER A O 1
ATOM 681 N N . ALA A 1 98 ? -5.981 6.621 18.309 1.00 94.25 98 ALA A N 1
ATOM 682 C CA . ALA A 1 98 ? -7.280 6.054 17.933 1.00 94.25 98 ALA A CA 1
ATOM 683 C C . ALA A 1 98 ? -7.569 6.143 16.420 1.00 94.25 98 ALA A C 1
ATOM 685 O O . ALA A 1 98 ? -8.153 5.219 15.854 1.00 94.25 98 ALA A O 1
ATOM 686 N N . SER A 1 99 ? -7.140 7.223 15.752 1.00 95.00 99 SER A N 1
ATOM 687 C CA . SER A 1 99 ? -7.296 7.353 14.299 1.00 95.00 99 SER A CA 1
ATOM 688 C C . SER A 1 99 ? -6.396 6.374 13.547 1.00 95.00 99 SER A C 1
ATOM 690 O O . SER A 1 99 ? -6.869 5.710 12.630 1.00 95.00 99 SER A O 1
ATOM 692 N N . GLN A 1 100 ? -5.142 6.210 13.975 1.00 96.12 100 GLN A N 1
ATOM 693 C CA . GLN A 1 100 ? -4.205 5.255 13.376 1.00 96.12 100 GLN A CA 1
ATOM 694 C C . GLN A 1 100 ? -4.678 3.807 13.549 1.00 96.12 100 GLN A C 1
ATOM 696 O O . GLN A 1 100 ? -4.620 3.032 12.599 1.00 96.12 100 GLN A O 1
ATOM 701 N N . ILE A 1 101 ? -5.206 3.457 14.729 1.00 95.94 101 ILE A N 1
ATOM 702 C CA . ILE A 1 101 ? -5.803 2.139 15.001 1.00 95.94 101 ILE A CA 1
ATOM 703 C C . ILE A 1 101 ? -6.985 1.888 14.059 1.00 95.94 101 ILE A C 1
ATOM 705 O O . ILE A 1 101 ? -7.073 0.819 13.459 1.00 95.94 101 ILE A O 1
ATOM 709 N N . SER A 1 102 ? -7.871 2.876 13.896 1.00 95.94 102 SER A N 1
ATOM 710 C CA . SER A 1 102 ? -9.017 2.785 12.983 1.00 95.94 102 SER A CA 1
ATOM 711 C C . SER A 1 102 ? -8.568 2.565 11.535 1.00 95.94 102 SER A C 1
ATOM 713 O O . SER A 1 102 ? -9.055 1.652 10.869 1.00 95.94 102 SER A O 1
ATOM 715 N N . THR A 1 103 ? -7.597 3.346 11.057 1.00 97.19 103 THR A N 1
ATOM 716 C CA . THR A 1 103 ? -7.060 3.223 9.697 1.00 97.19 103 THR A CA 1
ATOM 717 C C . THR A 1 103 ? -6.370 1.879 9.469 1.00 97.19 103 THR A C 1
ATOM 719 O O . THR A 1 103 ? -6.695 1.194 8.501 1.00 97.19 103 THR A O 1
ATOM 722 N N . ALA A 1 104 ? -5.478 1.451 10.370 1.00 96.38 104 ALA A N 1
ATOM 723 C CA . ALA A 1 104 ? -4.838 0.136 10.290 1.00 96.38 104 ALA A CA 1
ATOM 724 C C . ALA A 1 104 ? -5.880 -0.992 10.277 1.00 96.38 104 ALA A C 1
ATOM 726 O O . ALA A 1 104 ? -5.817 -1.886 9.435 1.00 96.38 104 ALA A O 1
ATOM 727 N N . GLY A 1 105 ? -6.893 -0.901 11.144 1.00 95.94 105 GLY A N 1
ATOM 728 C CA . GLY A 1 105 ? -8.002 -1.845 11.187 1.00 95.94 105 GLY A CA 1
ATOM 729 C C . GLY A 1 105 ? -8.765 -1.935 9.864 1.00 95.94 105 GLY A C 1
ATOM 730 O O . GLY A 1 105 ? -9.042 -3.035 9.406 1.00 95.94 105 GLY A O 1
ATOM 731 N N . GLN A 1 106 ? -9.039 -0.811 9.196 1.00 97.19 106 GLN A N 1
ATOM 732 C CA . GLN A 1 106 ? -9.702 -0.816 7.885 1.00 97.19 106 GLN A CA 1
ATOM 733 C C . GLN A 1 106 ? -8.850 -1.464 6.783 1.00 97.19 106 GLN A C 1
ATOM 735 O O . GLN A 1 106 ? -9.392 -2.171 5.932 1.00 97.19 106 GLN A O 1
ATOM 740 N N . ILE A 1 107 ? -7.529 -1.254 6.794 1.00 96.94 107 ILE A N 1
ATOM 741 C CA . ILE A 1 107 ? -6.600 -1.898 5.848 1.00 96.94 107 ILE A CA 1
ATOM 742 C C . ILE A 1 107 ? -6.601 -3.418 6.049 1.00 96.94 107 ILE A C 1
ATOM 744 O O . ILE A 1 107 ? -6.625 -4.174 5.072 1.00 96.94 107 ILE A O 1
ATOM 748 N N . ILE A 1 108 ? -6.576 -3.857 7.310 1.00 95.12 108 ILE A N 1
ATOM 749 C CA . ILE A 1 108 ? -6.593 -5.270 7.703 1.00 95.12 108 ILE A CA 1
ATOM 750 C C . ILE A 1 108 ? -7.917 -5.920 7.307 1.00 95.12 108 ILE A C 1
ATOM 752 O O . ILE A 1 108 ? -7.913 -6.935 6.613 1.00 95.12 108 ILE A O 1
ATOM 756 N N . ASP A 1 109 ? -9.037 -5.301 7.680 1.00 94.81 109 ASP A N 1
ATOM 757 C CA . ASP A 1 109 ? -10.384 -5.785 7.375 1.00 94.81 109 ASP A CA 1
ATOM 758 C C . ASP A 1 109 ? -10.580 -5.942 5.866 1.00 94.81 109 ASP A C 1
ATOM 760 O O . ASP A 1 109 ? -11.070 -6.972 5.401 1.00 94.81 109 ASP A O 1
ATOM 764 N N . TYR A 1 110 ? -10.136 -4.954 5.080 1.00 94.69 110 TYR A N 1
ATOM 765 C CA . TYR A 1 110 ? -10.186 -5.037 3.625 1.00 94.69 110 TYR A CA 1
ATOM 766 C C . TYR A 1 110 ? -9.339 -6.197 3.090 1.00 94.69 110 TYR A C 1
ATOM 768 O O . TYR A 1 110 ? -9.802 -6.957 2.235 1.00 94.69 110 TYR A O 1
ATOM 776 N N . GLY A 1 111 ? -8.113 -6.349 3.596 1.00 91.06 111 GLY A N 1
ATOM 777 C CA . GLY A 1 111 ? -7.201 -7.418 3.201 1.00 91.06 111 GLY A CA 1
ATOM 778 C C . GLY A 1 111 ? -7.790 -8.802 3.434 1.00 91.06 111 GLY A C 1
ATOM 779 O O . GLY A 1 111 ? -7.862 -9.619 2.517 1.00 91.06 111 GLY A O 1
ATOM 780 N N . ILE A 1 112 ? -8.287 -9.042 4.643 1.00 90.00 112 ILE A N 1
ATOM 781 C CA . ILE A 1 112 ? -8.863 -10.331 5.028 1.00 90.00 112 ILE A CA 1
ATOM 782 C C . ILE A 1 112 ? -10.140 -10.612 4.238 1.00 90.00 112 ILE A C 1
ATOM 784 O O . ILE A 1 112 ? -10.294 -11.712 3.708 1.00 90.00 112 ILE A O 1
ATOM 788 N N . ALA A 1 113 ? -11.029 -9.626 4.095 1.00 89.81 113 ALA A N 1
ATOM 789 C CA . ALA A 1 113 ? -12.292 -9.810 3.385 1.00 89.81 113 ALA A CA 1
ATOM 790 C C . ALA A 1 113 ? -12.109 -10.152 1.895 1.00 89.81 113 ALA A C 1
ATOM 792 O O . ALA A 1 113 ? -12.925 -10.884 1.338 1.00 89.81 113 ALA A O 1
ATOM 793 N N . ASN A 1 114 ? -11.058 -9.639 1.246 1.00 86.81 114 ASN A N 1
ATOM 794 C CA . ASN A 1 114 ? -10.858 -9.797 -0.200 1.00 86.81 114 ASN A CA 1
ATOM 795 C C . ASN A 1 114 ? -9.799 -10.847 -0.571 1.00 86.81 114 ASN A C 1
ATOM 797 O O . ASN A 1 114 ? -9.853 -11.392 -1.672 1.00 86.81 114 ASN A O 1
ATOM 801 N N . TYR A 1 115 ? -8.855 -11.149 0.326 1.00 82.06 115 TYR A N 1
ATOM 802 C CA . TYR A 1 115 ? -7.727 -12.053 0.059 1.00 82.06 115 TYR A CA 1
ATOM 803 C C . TYR A 1 115 ? -7.635 -13.228 1.043 1.00 82.06 115 TYR A C 1
ATOM 805 O O . TYR A 1 115 ? -6.745 -14.069 0.928 1.00 82.06 115 TYR A O 1
ATOM 813 N N .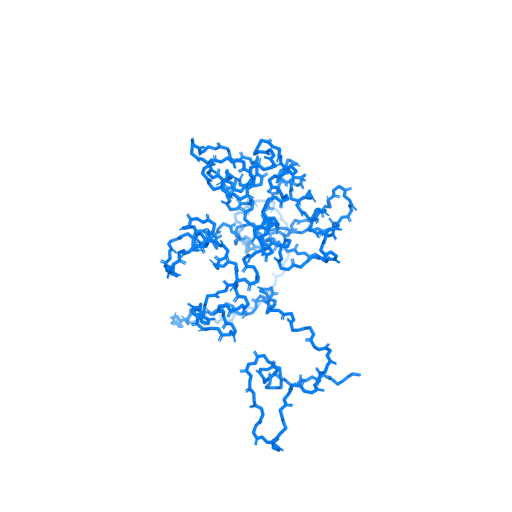 GLY A 1 116 ? -8.573 -13.324 1.991 1.00 68.12 116 GLY A N 1
ATOM 814 C CA . GLY A 1 116 ? -8.837 -14.525 2.785 1.00 68.12 116 GLY A CA 1
ATOM 815 C C . GLY A 1 116 ? -7.808 -14.865 3.863 1.00 68.12 116 GLY A C 1
ATOM 816 O O . GLY A 1 116 ? -8.004 -15.846 4.575 1.00 68.12 116 GLY A O 1
ATOM 817 N N . THR A 1 117 ? -6.728 -14.092 4.012 1.00 65.50 117 THR A N 1
ATOM 818 C CA . THR A 1 117 ? -5.696 -14.296 5.045 1.00 65.50 117 THR A CA 1
ATOM 819 C C . THR A 1 117 ? -5.021 -12.978 5.428 1.00 65.50 117 THR A C 1
ATOM 821 O O . THR A 1 117 ? -5.033 -12.025 4.648 1.00 65.50 117 THR A O 1
ATOM 824 N N . TYR A 1 118 ? -4.358 -12.946 6.592 1.00 63.28 118 TYR A N 1
ATOM 825 C CA . TYR A 1 118 ? -3.333 -11.946 6.923 1.00 63.28 118 TYR A CA 1
ATOM 826 C C . TYR A 1 118 ? -2.052 -12.185 6.104 1.00 63.28 118 TYR A C 1
ATOM 828 O O . TYR A 1 118 ? -0.969 -12.411 6.644 1.00 63.28 118 TYR A O 1
ATOM 836 N N . GLY A 1 119 ? -2.186 -12.233 4.782 1.00 65.88 119 GLY A N 1
ATOM 837 C CA . GLY A 1 119 ? -1.069 -12.493 3.889 1.00 65.88 119 GLY A CA 1
ATOM 838 C C . GLY A 1 119 ? -0.041 -11.361 3.911 1.00 65.88 119 GLY A C 1
ATOM 839 O O . GLY A 1 119 ? -0.291 -10.267 4.428 1.00 65.88 119 GLY A O 1
ATOM 840 N N . GLN A 1 120 ? 1.097 -11.604 3.259 1.00 72.00 120 GLN A N 1
ATOM 841 C CA . GLN A 1 120 ? 2.177 -10.631 3.049 1.00 72.00 120 GLN A CA 1
ATOM 842 C C . GLN A 1 120 ? 1.658 -9.252 2.597 1.00 72.00 120 GLN A C 1
ATOM 844 O O . GLN A 1 120 ? 2.177 -8.221 3.017 1.00 72.00 120 GLN A O 1
ATOM 849 N N . TYR A 1 121 ? 0.589 -9.221 1.794 1.00 85.56 121 TYR A N 1
ATOM 850 C CA . TYR A 1 121 ? -0.006 -7.984 1.285 1.00 85.56 121 TYR A CA 1
ATOM 851 C C . TYR A 1 121 ? -0.671 -7.142 2.368 1.00 85.56 121 TYR A C 1
ATOM 853 O O . TYR A 1 121 ? -0.580 -5.921 2.312 1.00 85.56 121 TYR A O 1
ATOM 861 N N . THR A 1 122 ? -1.302 -7.756 3.369 1.00 89.69 122 THR A N 1
ATOM 862 C CA . THR A 1 122 ? -1.949 -7.003 4.448 1.00 89.69 122 THR A CA 1
ATOM 863 C C . THR A 1 122 ? -0.920 -6.321 5.334 1.00 89.69 122 THR A C 1
ATOM 865 O O . THR A 1 122 ? -1.049 -5.129 5.604 1.00 89.69 122 THR A O 1
ATOM 868 N N . GLY A 1 123 ? 0.136 -7.039 5.730 1.00 89.69 123 GLY A N 1
ATOM 869 C CA . GLY A 1 123 ? 1.231 -6.431 6.487 1.00 89.69 123 GLY A CA 1
ATOM 870 C C . GLY A 1 123 ? 1.929 -5.325 5.702 1.00 89.69 123 GLY A C 1
ATOM 871 O O . GLY A 1 123 ? 2.137 -4.233 6.227 1.00 89.69 123 GLY A O 1
ATOM 872 N N . LEU A 1 124 ? 2.191 -5.561 4.415 1.00 91.88 124 LEU A N 1
ATOM 873 C CA . LEU A 1 124 ? 2.794 -4.562 3.539 1.00 91.88 124 LEU A CA 1
ATOM 874 C C . LEU A 1 124 ? 1.902 -3.326 3.358 1.00 91.88 124 LEU A C 1
ATOM 876 O O . LEU A 1 124 ? 2.398 -2.208 3.421 1.00 91.88 124 LEU A O 1
ATOM 880 N N . ALA A 1 125 ? 0.586 -3.492 3.207 1.00 95.62 125 ALA A N 1
ATOM 881 C CA . ALA A 1 125 ? -0.345 -2.372 3.101 1.00 95.62 125 ALA A CA 1
ATOM 882 C C . ALA A 1 125 ? -0.389 -1.517 4.379 1.00 95.62 125 ALA A C 1
ATOM 884 O O . ALA A 1 125 ? -0.463 -0.294 4.285 1.00 95.62 125 ALA A O 1
ATOM 885 N N . VAL A 1 126 ? -0.322 -2.127 5.567 1.00 95.88 126 VAL A N 1
ATOM 886 C CA . VAL A 1 126 ? -0.249 -1.380 6.837 1.00 95.88 126 VAL A CA 1
ATOM 887 C C . VAL A 1 126 ? 1.092 -0.652 6.961 1.00 95.88 126 VAL A C 1
ATOM 889 O O . VAL A 1 126 ? 1.122 0.537 7.278 1.00 95.88 126 VAL A O 1
ATOM 892 N N . ASN A 1 127 ? 2.192 -1.341 6.656 1.00 94.94 127 ASN A N 1
ATOM 893 C CA . ASN A 1 127 ? 3.541 -0.785 6.703 1.00 94.94 127 ASN A CA 1
ATOM 894 C C . ASN A 1 127 ? 3.714 0.405 5.757 1.00 94.94 127 ASN A C 1
ATOM 896 O O . ASN A 1 127 ? 4.224 1.441 6.172 1.00 94.94 127 ASN A O 1
ATOM 900 N N . MET A 1 128 ? 3.236 0.286 4.518 1.00 95.25 128 MET A N 1
ATOM 901 C CA . MET A 1 128 ? 3.282 1.360 3.524 1.00 95.25 128 MET A CA 1
ATOM 902 C C . MET A 1 128 ? 2.445 2.558 3.959 1.00 95.25 128 MET A C 1
ATOM 904 O O . MET A 1 128 ? 2.931 3.683 3.949 1.00 95.25 128 MET A O 1
ATOM 908 N N . ALA A 1 129 ? 1.224 2.331 4.447 1.00 96.44 129 ALA A N 1
ATOM 909 C CA . ALA A 1 129 ? 0.389 3.405 4.977 1.00 96.44 129 ALA A CA 1
ATOM 910 C C . ALA A 1 129 ? 1.047 4.139 6.163 1.00 96.44 129 ALA A C 1
ATOM 912 O O . ALA A 1 129 ? 0.931 5.360 6.296 1.00 96.44 129 ALA A O 1
ATOM 913 N N . PHE A 1 130 ? 1.755 3.418 7.035 1.00 95.25 130 PHE A N 1
ATOM 914 C CA . PHE A 1 130 ? 2.522 4.035 8.114 1.00 95.25 130 PHE A CA 1
ATOM 915 C C . PHE A 1 130 ? 3.743 4.799 7.600 1.00 95.25 130 PHE A C 1
ATOM 917 O O . PHE A 1 130 ? 3.964 5.938 8.010 1.00 95.25 130 PHE A O 1
ATOM 924 N N . ALA A 1 131 ? 4.516 4.202 6.694 1.00 93.44 131 ALA A N 1
ATOM 925 C CA . ALA A 1 131 ? 5.710 4.819 6.134 1.00 93.44 131 ALA A CA 1
ATOM 926 C C . ALA A 1 131 ? 5.386 6.118 5.377 1.00 93.44 131 ALA A C 1
ATOM 928 O O . ALA A 1 131 ? 6.137 7.092 5.468 1.00 93.44 131 ALA A O 1
ATOM 929 N N . GLU A 1 132 ? 4.255 6.148 4.679 1.00 92.81 132 GLU A N 1
ATOM 930 C CA . GLU A 1 132 ? 3.878 7.242 3.789 1.00 92.81 132 GLU A CA 1
ATOM 931 C C . GLU A 1 132 ? 3.141 8.378 4.494 1.00 92.81 132 GLU A C 1
ATOM 933 O O . GLU A 1 132 ? 3.421 9.552 4.265 1.00 92.81 132 GLU A O 1
ATOM 938 N N . SER A 1 133 ? 2.206 8.045 5.384 1.00 94.06 133 SER A N 1
ATOM 939 C CA . SER A 1 133 ? 1.307 9.037 5.988 1.00 94.06 133 SER A CA 1
ATOM 940 C C . SER A 1 133 ? 1.124 8.857 7.491 1.00 94.06 133 SER A C 1
ATOM 942 O O . SER A 1 133 ? 0.235 9.467 8.087 1.00 94.06 133 SER A O 1
ATOM 944 N N . SER A 1 134 ? 1.923 8.000 8.135 1.00 94.38 134 SER A N 1
ATOM 945 C CA . SER A 1 134 ? 1.712 7.592 9.527 1.00 94.38 134 SER A CA 1
ATOM 946 C C . SER A 1 134 ? 0.258 7.154 9.769 1.00 94.38 134 SER A C 1
ATOM 948 O O . SER A 1 134 ? -0.403 7.602 10.711 1.00 94.38 134 SER A O 1
ATOM 950 N N . LEU A 1 135 ? -0.250 6.299 8.868 1.00 95.44 135 LEU A N 1
ATOM 951 C CA . LEU A 1 135 ? -1.627 5.788 8.847 1.00 95.44 135 LEU A CA 1
ATOM 952 C C . LEU A 1 135 ? -2.679 6.907 8.706 1.00 95.44 135 LEU A C 1
ATOM 954 O O . LEU A 1 135 ? -3.706 6.900 9.389 1.00 95.44 135 LEU A O 1
ATOM 958 N N . GLY A 1 136 ? -2.420 7.865 7.813 1.00 90.94 136 GLY A N 1
ATOM 959 C CA . GLY A 1 136 ? -3.329 8.968 7.487 1.00 90.94 136 GLY A CA 1
ATOM 960 C C . GLY A 1 136 ? -3.331 10.112 8.502 1.00 90.94 136 GLY A C 1
ATOM 961 O O . GLY A 1 136 ? -4.329 10.813 8.627 1.00 90.94 136 GLY A O 1
ATOM 962 N N . THR A 1 137 ? -2.255 10.276 9.276 1.00 88.38 137 THR A N 1
ATOM 963 C CA . THR A 1 137 ? -2.107 11.403 10.218 1.00 88.38 137 THR A CA 1
ATOM 964 C C . THR A 1 137 ? -1.133 12.477 9.737 1.00 88.38 137 THR A C 1
ATOM 966 O O . THR A 1 137 ? -1.104 13.573 10.298 1.00 88.38 137 THR A O 1
ATOM 969 N N . ILE A 1 138 ? -0.361 12.190 8.687 1.00 81.56 138 ILE A N 1
ATOM 970 C CA . ILE A 1 138 ? 0.535 13.130 8.019 1.00 81.56 138 ILE A CA 1
ATOM 971 C C . ILE A 1 138 ? 0.019 13.358 6.598 1.00 81.56 138 ILE A C 1
ATOM 973 O O . ILE A 1 138 ? 0.167 12.499 5.734 1.00 81.56 138 ILE A O 1
ATOM 977 N N . ASP A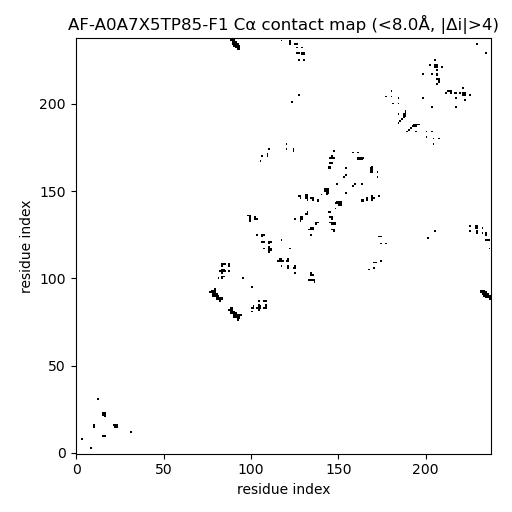 1 139 ? -0.520 14.555 6.365 1.00 62.97 139 ASP A N 1
ATOM 978 C CA . ASP A 1 139 ? -1.067 14.983 5.067 1.00 62.97 139 ASP A CA 1
ATOM 979 C C . ASP A 1 139 ? -0.203 16.061 4.383 1.00 62.97 139 ASP A C 1
ATOM 981 O O . ASP A 1 139 ? -0.618 16.711 3.423 1.00 62.97 139 ASP A O 1
ATOM 985 N N . ASN A 1 140 ? 1.016 16.294 4.877 1.00 55.94 140 ASN A N 1
ATOM 986 C CA . ASN A 1 140 ? 1.866 17.387 4.408 1.00 55.94 140 ASN A CA 1
ATOM 987 C C . ASN A 1 140 ? 2.691 16.986 3.182 1.00 55.94 140 ASN A C 1
ATOM 989 O O . ASN A 1 140 ? 3.913 16.862 3.255 1.00 55.94 140 ASN A O 1
ATOM 993 N N . ASN A 1 141 ? 2.026 16.837 2.039 1.00 71.81 141 ASN A N 1
ATOM 994 C CA . ASN A 1 141 ? 2.691 16.752 0.747 1.00 71.81 141 ASN A CA 1
ATOM 995 C C . ASN A 1 141 ? 1.851 17.468 -0.325 1.00 71.81 141 ASN A C 1
ATOM 997 O O . ASN A 1 141 ? 0.739 17.045 -0.618 1.00 71.81 141 ASN A O 1
ATOM 1001 N N . PRO A 1 142 ? 2.337 18.568 -0.929 1.00 73.94 142 PRO A N 1
ATOM 1002 C CA . PRO A 1 142 ? 1.551 19.320 -1.907 1.00 73.94 142 PRO A CA 1
ATOM 1003 C C . PRO A 1 142 ? 1.348 18.572 -3.233 1.00 73.94 142 PRO A C 1
ATOM 1005 O O . PRO A 1 142 ? 0.518 18.987 -4.040 1.00 73.94 142 PRO A O 1
ATOM 1008 N N . THR A 1 143 ? 2.118 17.512 -3.494 1.00 82.44 143 THR A N 1
ATOM 1009 C CA . THR A 1 143 ? 2.096 16.774 -4.766 1.00 82.44 143 THR A CA 1
ATOM 1010 C C . THR A 1 143 ? 1.589 15.340 -4.638 1.00 82.44 143 THR A C 1
ATOM 1012 O O . THR A 1 143 ? 1.398 14.686 -5.666 1.00 82.44 143 THR A O 1
ATOM 1015 N N . HIS A 1 144 ? 1.343 14.866 -3.414 1.00 87.38 144 HIS A N 1
ATOM 1016 C CA . HIS A 1 144 ? 0.910 13.502 -3.130 1.00 87.38 144 HIS A CA 1
ATOM 1017 C C . HIS A 1 144 ? -0.232 13.494 -2.117 1.00 87.38 144 HIS A C 1
ATOM 1019 O O . HIS A 1 144 ? -0.307 14.355 -1.245 1.00 87.38 144 HIS A O 1
ATOM 1025 N N . PHE A 1 145 ? -1.131 12.522 -2.237 1.00 85.12 145 PHE A N 1
ATOM 1026 C CA . PHE A 1 145 ? -2.404 12.548 -1.531 1.00 85.12 145 PHE A CA 1
ATOM 1027 C C . PHE A 1 145 ? -2.667 11.262 -0.760 1.00 85.12 145 PHE A C 1
ATOM 1029 O O . PHE A 1 145 ? -2.512 10.151 -1.277 1.00 85.12 145 PHE A O 1
ATOM 1036 N N . GLY A 1 146 ? -3.159 11.452 0.463 1.00 89.62 146 GLY A N 1
ATOM 1037 C CA . GLY A 1 146 ? -3.791 10.416 1.260 1.00 89.62 146 GLY A CA 1
ATOM 1038 C C . GLY A 1 146 ? -2.840 9.377 1.846 1.00 89.62 146 GLY A C 1
ATOM 1039 O O . GLY A 1 146 ? -1.633 9.576 1.980 1.00 89.62 146 GLY A O 1
ATOM 1040 N N . LEU A 1 147 ? -3.440 8.246 2.196 1.00 94.56 147 LEU A N 1
ATOM 1041 C CA . LEU A 1 147 ? -2.892 7.156 2.988 1.00 94.56 147 LEU A CA 1
ATOM 1042 C C . LEU A 1 147 ? -1.587 6.587 2.424 1.00 94.56 147 LEU A C 1
ATOM 1044 O O . LEU A 1 147 ? -0.674 6.279 3.187 1.00 94.56 147 LEU A O 1
ATOM 1048 N N . TYR A 1 148 ? -1.505 6.486 1.099 1.00 95.06 148 TYR A N 1
ATOM 1049 C CA . TYR A 1 148 ? -0.361 5.934 0.369 1.00 95.06 148 TYR A CA 1
ATOM 1050 C C . TYR A 1 148 ? 0.359 6.983 -0.478 1.00 95.06 148 TYR A C 1
ATOM 1052 O O . TYR A 1 148 ? 1.107 6.617 -1.373 1.00 95.06 148 TYR A O 1
ATOM 1060 N N . GLN A 1 149 ? 0.094 8.274 -0.249 1.00 93.06 149 GLN A N 1
ATOM 1061 C CA . GLN A 1 149 ? 0.785 9.372 -0.930 1.00 93.06 149 GLN A CA 1
ATOM 1062 C C . GLN A 1 149 ? 0.797 9.213 -2.464 1.00 93.06 149 GLN A C 1
ATOM 1064 O O . GLN A 1 149 ? 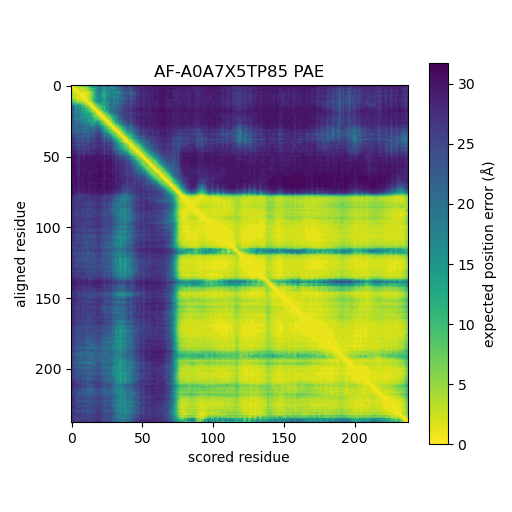1.836 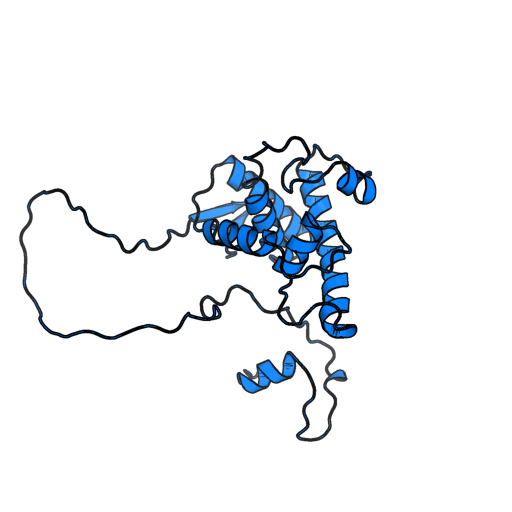9.281 -3.111 1.00 93.06 149 GLN A O 1
ATOM 1069 N N . TYR A 1 150 ? -0.369 9.035 -3.092 1.00 91.62 150 TYR A N 1
ATOM 1070 C CA . TYR A 1 150 ? -0.442 8.960 -4.556 1.00 91.62 150 TYR A CA 1
ATOM 1071 C C . TYR A 1 150 ? -0.242 10.330 -5.199 1.00 91.62 150 TYR A C 1
ATOM 1073 O O . TYR A 1 150 ? -0.879 11.299 -4.793 1.00 91.62 150 TYR A O 1
ATOM 1081 N N . SER A 1 151 ? 0.541 10.407 -6.276 1.00 89.06 151 SER A N 1
ATOM 1082 C CA . SER A 1 151 ? 0.505 11.576 -7.163 1.00 89.06 151 SER A CA 1
ATOM 1083 C C . SER A 1 151 ? -0.781 11.589 -8.006 1.00 89.06 151 SER A C 1
ATOM 1085 O O . SER A 1 151 ? -1.341 10.535 -8.323 1.00 89.06 151 SER A O 1
ATOM 1087 N N . HIS A 1 152 ? -1.224 12.773 -8.449 1.00 87.56 152 HIS A N 1
ATOM 1088 C CA . HIS A 1 152 ? -2.365 12.884 -9.373 1.00 87.56 152 HIS A CA 1
ATOM 1089 C C . HIS A 1 152 ? -2.149 12.116 -10.686 1.00 87.56 152 HIS A C 1
ATOM 1091 O O . HIS A 1 152 ? -3.099 11.538 -11.209 1.00 87.56 152 HIS A O 1
ATOM 1097 N N . SER A 1 153 ? -0.920 12.102 -11.216 1.00 87.12 153 SER A N 1
ATOM 1098 C CA . SER A 1 153 ? -0.607 11.382 -12.458 1.00 87.12 153 SER A CA 1
ATOM 1099 C C . SER A 1 153 ? -0.765 9.880 -12.258 1.00 87.12 153 SER A C 1
ATOM 1101 O O . SER A 1 153 ? -1.540 9.247 -12.964 1.00 87.12 153 SER A O 1
ATOM 1103 N N . THR A 1 154 ? -0.108 9.328 -11.233 1.00 87.19 154 THR A N 1
ATOM 1104 C CA . THR A 1 154 ? -0.167 7.894 -10.925 1.00 87.19 154 THR A CA 1
ATOM 1105 C C . THR A 1 154 ? -1.601 7.443 -10.656 1.00 87.19 154 THR A C 1
ATOM 1107 O O . THR A 1 154 ? -2.015 6.384 -11.130 1.00 87.19 154 THR A O 1
ATOM 1110 N N . TRP A 1 155 ? -2.376 8.259 -9.931 1.00 90.94 155 TRP A N 1
ATOM 1111 C CA . TRP A 1 155 ? -3.785 7.975 -9.681 1.00 90.94 155 TRP A CA 1
ATOM 1112 C C . TRP A 1 155 ? -4.598 7.945 -10.972 1.00 90.94 155 TRP A C 1
ATOM 1114 O O . TRP A 1 155 ? -5.332 6.991 -11.211 1.00 90.94 155 TRP A O 1
ATOM 1124 N N . ASN A 1 156 ? -4.462 8.958 -11.828 1.00 90.50 156 ASN A N 1
ATOM 1125 C CA . ASN A 1 156 ? -5.221 9.023 -13.074 1.00 90.50 156 ASN A CA 1
ATOM 1126 C C . ASN A 1 156 ? -4.864 7.880 -14.036 1.00 90.50 156 ASN A C 1
ATOM 1128 O O . ASN A 1 156 ? -5.744 7.364 -14.720 1.00 90.50 156 ASN A O 1
ATOM 1132 N N . ASP A 1 157 ? -3.608 7.441 -14.053 1.00 88.31 157 ASP A N 1
ATOM 1133 C CA . ASP A 1 157 ? -3.160 6.386 -14.963 1.00 88.31 157 ASP A CA 1
ATOM 1134 C C . ASP A 1 157 ? -3.707 4.997 -14.588 1.00 88.31 157 ASP A C 1
ATOM 1136 O O . ASP A 1 157 ? -3.937 4.165 -15.467 1.00 88.31 157 ASP A O 1
ATOM 1140 N N . ARG A 1 158 ? -3.918 4.718 -13.292 1.00 88.12 158 ARG A N 1
ATOM 1141 C CA . ARG A 1 158 ? -4.230 3.358 -12.794 1.00 88.12 158 ARG A CA 1
ATOM 1142 C C . ARG A 1 158 ? -5.566 3.246 -12.064 1.00 88.12 158 ARG A C 1
ATOM 1144 O O . ARG A 1 158 ? -6.216 2.204 -12.109 1.00 88.12 158 ARG A O 1
ATOM 1151 N N . HIS A 1 159 ? -5.998 4.332 -11.435 1.00 94.44 159 HIS A N 1
ATOM 1152 C CA . HIS A 1 159 ? -7.079 4.364 -10.450 1.00 94.44 159 HIS A CA 1
ATOM 1153 C C . HIS A 1 159 ? -8.121 5.452 -10.743 1.00 94.44 159 HIS A C 1
ATOM 1155 O O . HIS A 1 159 ? -8.937 5.755 -9.882 1.00 94.44 159 HIS A O 1
ATOM 1161 N N . ALA A 1 160 ? -8.174 6.010 -11.962 1.00 93.69 160 ALA A N 1
ATOM 1162 C CA . ALA A 1 160 ? -9.117 7.083 -12.333 1.00 93.69 160 ALA A CA 1
ATOM 1163 C C . ALA A 1 160 ? -10.607 6.754 -12.109 1.00 93.69 160 ALA A C 1
ATOM 1165 O O . ALA A 1 160 ? -11.438 7.655 -12.043 1.00 93.69 160 ALA A O 1
ATOM 1166 N N . HIS A 1 161 ? -10.956 5.470 -12.007 1.00 94.00 161 HIS A N 1
ATOM 1167 C CA . HIS A 1 161 ? -12.313 5.007 -11.712 1.00 94.00 161 HIS A CA 1
ATOM 1168 C C . HIS A 1 161 ? -12.656 5.014 -10.208 1.00 94.00 161 HIS A C 1
ATOM 1170 O O . HIS A 1 161 ? -13.777 4.672 -9.837 1.00 94.00 161 HIS A O 1
ATOM 1176 N N . LEU A 1 162 ? -11.696 5.365 -9.351 1.00 95.50 162 LEU A N 1
ATOM 1177 C CA . LEU A 1 162 ? -11.801 5.447 -7.898 1.00 95.50 162 LEU A CA 1
ATOM 1178 C C . LEU A 1 162 ? -11.652 6.907 -7.436 1.00 95.50 162 LEU A C 1
ATOM 1180 O O . LEU A 1 162 ? -11.059 7.740 -8.130 1.00 95.50 162 LEU A O 1
ATOM 1184 N N . ASN A 1 163 ? -12.146 7.228 -6.238 1.00 94.19 163 ASN A N 1
ATOM 1185 C CA . ASN A 1 163 ? -12.014 8.564 -5.662 1.00 94.19 163 ASN A CA 1
ATOM 1186 C C . ASN A 1 163 ? -10.731 8.698 -4.824 1.00 94.19 163 ASN A C 1
ATOM 1188 O O . ASN A 1 163 ? -10.641 8.136 -3.734 1.00 94.19 163 ASN A O 1
ATOM 1192 N N . ILE A 1 164 ? -9.779 9.524 -5.283 1.00 91.12 164 ILE A N 1
ATOM 1193 C CA . ILE A 1 164 ? -8.503 9.769 -4.581 1.00 91.12 164 ILE A CA 1
ATOM 1194 C C . ILE A 1 164 ? -8.692 10.329 -3.169 1.00 91.12 164 ILE A C 1
ATOM 1196 O O . ILE A 1 164 ? -7.830 10.150 -2.322 1.00 91.12 164 ILE A O 1
ATOM 1200 N N . TRP A 1 165 ? -9.825 10.966 -2.873 1.00 91.00 165 TRP A N 1
ATOM 1201 C CA . TRP A 1 165 ? -10.116 11.536 -1.555 1.00 91.00 165 TRP A CA 1
ATOM 1202 C C . TRP A 1 165 ? -10.819 10.558 -0.607 1.00 91.00 165 TRP A C 1
ATOM 1204 O O . TRP A 1 165 ? -11.053 10.885 0.553 1.00 91.00 165 TRP A O 1
ATOM 1214 N N . SER A 1 166 ? -11.185 9.367 -1.084 1.00 94.56 166 SER A N 1
ATOM 1215 C CA . SER A 1 166 ? -11.826 8.332 -0.275 1.00 94.56 166 SER A CA 1
ATOM 1216 C C . SER A 1 166 ? -10.773 7.365 0.256 1.00 94.56 166 SER A C 1
ATOM 1218 O O . SER A 1 166 ? -10.135 6.650 -0.511 1.00 94.56 166 SER A O 1
ATOM 1220 N N . GLN A 1 167 ? -10.625 7.290 1.581 1.00 94.50 167 GLN A N 1
ATOM 1221 C CA . GLN A 1 167 ? -9.716 6.332 2.220 1.00 94.50 167 GLN A CA 1
ATOM 1222 C C . GLN A 1 167 ? -10.016 4.886 1.797 1.00 94.50 167 GLN A C 1
ATOM 1224 O O . GLN A 1 167 ? -9.099 4.136 1.481 1.00 94.50 167 GLN A O 1
ATOM 1229 N N . ALA A 1 168 ? -11.295 4.503 1.722 1.00 96.38 168 ALA A N 1
ATOM 1230 C CA . ALA A 1 168 ? -11.690 3.164 1.284 1.00 96.38 168 ALA A CA 1
ATOM 1231 C C . ALA A 1 168 ? -11.234 2.864 -0.157 1.00 96.38 168 ALA A C 1
ATOM 1233 O O . ALA A 1 168 ? -10.763 1.764 -0.449 1.00 96.38 168 ALA A O 1
ATOM 1234 N N . ASP A 1 169 ? -11.320 3.857 -1.042 1.00 96.75 169 ASP A N 1
ATOM 1235 C CA . ASP A 1 169 ? -10.867 3.726 -2.425 1.00 96.75 169 ASP A CA 1
ATOM 1236 C C . ASP A 1 169 ? -9.341 3.722 -2.533 1.00 96.75 169 ASP A C 1
ATOM 1238 O O . ASP A 1 169 ? -8.800 2.995 -3.358 1.00 96.75 169 ASP A O 1
ATOM 1242 N N . GLN A 1 170 ? -8.633 4.469 -1.684 1.00 97.00 170 GLN A N 1
ATOM 1243 C CA . GLN A 1 170 ? -7.170 4.424 -1.611 1.00 97.00 170 GLN A CA 1
ATOM 1244 C C . GLN A 1 170 ? -6.665 3.058 -1.125 1.00 97.00 170 GLN A C 1
ATOM 1246 O O . GLN A 1 170 ? -5.704 2.536 -1.687 1.00 97.00 170 GLN A O 1
ATOM 1251 N N . ILE A 1 171 ? -7.327 2.451 -0.131 1.00 97.25 171 ILE A N 1
ATOM 1252 C CA . ILE A 1 171 ? -7.039 1.080 0.327 1.00 97.25 171 ILE A CA 1
ATOM 1253 C C . ILE A 1 171 ? -7.231 0.102 -0.831 1.00 97.25 171 ILE A C 1
ATOM 1255 O O . ILE A 1 171 ? -6.318 -0.651 -1.165 1.00 97.25 171 ILE A O 1
ATOM 1259 N N . LYS A 1 172 ? -8.381 0.163 -1.509 1.00 96.25 172 LYS A N 1
ATOM 1260 C CA . LYS A 1 172 ? -8.651 -0.658 -2.694 1.00 96.25 172 LYS A CA 1
ATOM 1261 C C . LYS A 1 172 ? -7.601 -0.461 -3.795 1.00 96.25 172 LYS A C 1
ATOM 1263 O O . LYS A 1 172 ? -7.116 -1.443 -4.352 1.00 96.25 172 LYS A O 1
ATOM 1268 N N . ALA A 1 173 ? -7.241 0.785 -4.097 1.00 96.19 173 ALA A N 1
ATOM 1269 C CA . ALA A 1 173 ? -6.223 1.124 -5.087 1.00 96.19 173 ALA A CA 1
ATOM 1270 C C . ALA A 1 173 ? -4.867 0.495 -4.738 1.00 96.19 173 ALA A C 1
ATOM 1272 O O . ALA A 1 173 ? -4.242 -0.130 -5.591 1.00 96.19 173 ALA A O 1
ATOM 1273 N N . PHE A 1 174 ? -4.447 0.577 -3.473 1.00 96.62 174 PHE A N 1
ATOM 1274 C CA . PHE A 1 174 ? -3.168 0.011 -3.054 1.00 96.62 174 PHE A CA 1
ATOM 127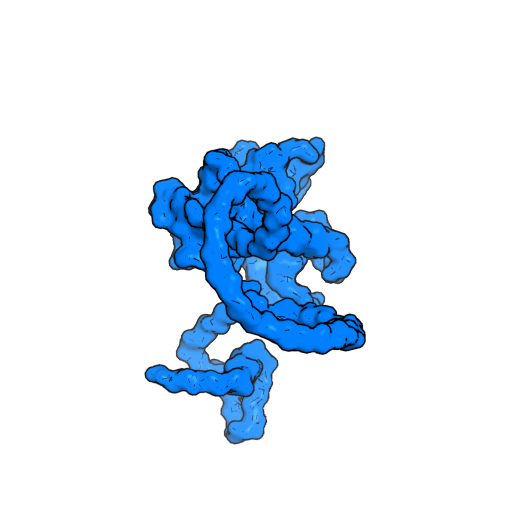5 C C . PHE A 1 174 ? -3.154 -1.517 -3.116 1.00 96.62 174 PHE A C 1
ATOM 1277 O O . PHE A 1 174 ? -2.190 -2.104 -3.596 1.00 96.62 174 PHE A O 1
ATOM 1284 N N . TYR A 1 175 ? -4.242 -2.186 -2.734 1.00 95.25 175 TYR A N 1
ATOM 1285 C CA . TYR A 1 175 ? -4.340 -3.637 -2.907 1.00 95.25 175 TYR A CA 1
ATOM 1286 C C . TYR A 1 175 ? -4.357 -4.065 -4.387 1.00 95.25 175 TYR A C 1
ATOM 1288 O O . TYR A 1 175 ? -3.753 -5.086 -4.722 1.00 95.25 175 TYR A O 1
ATOM 1296 N N . ASN A 1 176 ? -4.967 -3.283 -5.289 1.00 93.31 176 ASN A N 1
ATOM 1297 C CA . ASN A 1 176 ? -4.832 -3.508 -6.735 1.00 93.31 176 ASN A CA 1
ATOM 1298 C C . ASN A 1 176 ? -3.363 -3.407 -7.178 1.00 93.31 176 ASN A C 1
ATOM 1300 O O . ASN A 1 176 ? -2.898 -4.221 -7.979 1.00 93.31 176 ASN A O 1
ATOM 1304 N N . ASP A 1 177 ? -2.627 -2.437 -6.635 1.00 93.81 177 ASP A N 1
ATOM 1305 C CA . ASP A 1 177 ? -1.209 -2.253 -6.930 1.00 93.81 177 ASP A CA 1
ATOM 1306 C C . ASP A 1 177 ? -0.365 -3.412 -6.397 1.00 93.81 177 ASP A C 1
ATOM 1308 O O . ASP A 1 177 ? 0.451 -3.941 -7.149 1.00 93.81 177 ASP A O 1
ATOM 1312 N N . LEU A 1 178 ? -0.617 -3.886 -5.174 1.00 93.00 178 LEU A N 1
ATOM 1313 C CA . LEU A 1 178 ? 0.048 -5.061 -4.602 1.00 93.00 178 LEU A CA 1
ATOM 1314 C C . LEU A 1 178 ? -0.185 -6.328 -5.426 1.00 93.00 178 LEU A C 1
ATOM 1316 O O . LEU A 1 178 ? 0.758 -7.079 -5.660 1.00 93.00 178 LEU A O 1
ATOM 1320 N N . GLN A 1 179 ? -1.408 -6.553 -5.913 1.00 90.75 179 GLN A N 1
ATOM 1321 C CA . GLN A 1 179 ? -1.713 -7.686 -6.793 1.00 90.75 179 GLN A CA 1
ATOM 1322 C C . GLN A 1 179 ? -0.929 -7.607 -8.105 1.00 90.75 179 GLN A C 1
ATOM 1324 O O . GLN A 1 179 ? -0.320 -8.586 -8.544 1.00 90.75 179 GLN A O 1
ATOM 1329 N N . TRP A 1 180 ? -0.900 -6.426 -8.722 1.00 89.69 180 TRP A N 1
ATOM 1330 C CA . TRP A 1 180 ? -0.172 -6.221 -9.969 1.00 89.69 180 TRP A CA 1
ATOM 1331 C C . TRP A 1 180 ? 1.346 -6.339 -9.787 1.00 89.69 180 TRP A C 1
ATOM 1333 O O . TRP A 1 180 ? 2.026 -6.994 -10.580 1.00 89.69 180 TRP A O 1
ATOM 1343 N N . TYR A 1 181 ? 1.884 -5.754 -8.718 1.00 91.81 181 TYR A N 1
ATOM 1344 C CA . TYR A 1 181 ? 3.290 -5.869 -8.346 1.00 91.81 181 TYR A CA 1
ATOM 1345 C C . TYR A 1 181 ? 3.672 -7.298 -7.996 1.00 91.81 181 TYR A C 1
ATOM 1347 O O . TYR A 1 181 ? 4.724 -7.747 -8.433 1.00 91.81 181 TYR A O 1
ATOM 1355 N N . GLY A 1 182 ? 2.814 -8.031 -7.291 1.00 90.56 182 GLY A N 1
ATOM 1356 C CA . GLY A 1 182 ? 3.011 -9.439 -6.969 1.00 90.56 182 GLY A CA 1
ATOM 1357 C C . GLY A 1 182 ? 3.240 -10.290 -8.208 1.00 90.56 182 GLY A C 1
ATOM 1358 O O . GLY A 1 182 ? 4.260 -10.964 -8.319 1.00 90.56 182 GLY A O 1
ATOM 1359 N N . GLN A 1 183 ? 2.343 -10.187 -9.190 1.00 89.00 183 GLN A N 1
ATOM 1360 C CA . GLN A 1 183 ? 2.462 -10.926 -10.451 1.00 89.00 183 GLN A CA 1
ATOM 1361 C C . GLN A 1 183 ? 3.761 -10.590 -11.195 1.00 89.00 183 GLN A C 1
ATOM 1363 O O . GLN A 1 183 ? 4.466 -11.482 -11.673 1.00 89.00 183 GLN A O 1
ATOM 1368 N N . ARG A 1 184 ? 4.104 -9.299 -11.269 1.00 89.88 184 ARG A N 1
ATOM 1369 C CA . ARG A 1 184 ? 5.333 -8.839 -11.928 1.00 89.88 184 ARG A CA 1
ATOM 1370 C C . ARG A 1 184 ? 6.588 -9.260 -11.178 1.00 89.88 184 ARG A C 1
ATOM 1372 O O . ARG A 1 184 ? 7.575 -9.591 -11.826 1.00 89.88 184 ARG A O 1
ATOM 1379 N N . TYR A 1 185 ? 6.556 -9.246 -9.851 1.00 90.94 185 TYR A N 1
ATOM 1380 C CA . TYR A 1 185 ? 7.661 -9.688 -9.017 1.00 90.94 185 TYR A CA 1
ATOM 1381 C C . TYR A 1 185 ? 7.907 -11.180 -9.208 1.00 90.94 185 TYR A C 1
ATOM 1383 O O . TYR A 1 185 ? 9.015 -11.562 -9.554 1.00 90.94 185 TYR A O 1
ATOM 1391 N N . THR A 1 186 ? 6.873 -12.020 -9.103 1.00 88.12 186 THR A N 1
ATOM 1392 C CA . THR A 1 186 ? 7.009 -13.466 -9.323 1.00 88.12 186 THR A CA 1
ATOM 1393 C C . THR A 1 186 ? 7.575 -13.780 -10.708 1.00 88.12 186 THR A C 1
ATOM 1395 O O . THR A 1 186 ? 8.477 -14.606 -10.825 1.00 88.12 186 THR A O 1
ATOM 1398 N N . HIS A 1 187 ? 7.098 -13.110 -11.760 1.00 84.38 187 HIS A N 1
ATOM 1399 C CA . HIS A 1 187 ? 7.653 -13.293 -13.102 1.00 84.38 187 HIS A CA 1
ATOM 1400 C C . HIS A 1 187 ? 9.108 -12.802 -13.197 1.00 84.38 187 HIS A C 1
ATOM 1402 O O . HIS A 1 187 ? 9.986 -13.539 -13.640 1.00 84.38 187 HIS A O 1
ATOM 1408 N N . GLY A 1 188 ? 9.378 -11.579 -12.740 1.00 85.12 188 GLY A N 1
ATOM 1409 C CA . GLY A 1 188 ? 10.690 -10.943 -12.840 1.00 85.12 188 GLY A CA 1
ATOM 1410 C C . GLY A 1 188 ? 11.780 -11.612 -12.005 1.00 85.12 188 GLY A C 1
ATOM 1411 O O . GLY A 1 188 ? 12.934 -11.651 -12.414 1.00 85.12 188 GLY A O 1
ATOM 1412 N N . HIS A 1 189 ? 11.411 -12.142 -10.844 1.00 81.94 189 HIS A N 1
ATOM 1413 C CA . HIS A 1 189 ? 12.327 -12.731 -9.875 1.00 81.94 189 HIS A CA 1
ATOM 1414 C C . HIS A 1 189 ? 12.561 -14.220 -10.140 1.00 81.94 189 HIS A C 1
ATOM 1416 O O . HIS A 1 189 ? 13.695 -14.675 -10.075 1.00 81.94 189 HIS A O 1
ATOM 1422 N N . ASN A 1 190 ? 11.515 -14.973 -10.508 1.00 77.12 190 ASN A N 1
ATOM 1423 C CA . ASN A 1 190 ? 11.614 -16.433 -10.639 1.00 77.12 190 ASN A CA 1
ATOM 1424 C C . ASN A 1 190 ? 11.722 -16.922 -12.088 1.00 77.12 190 ASN A C 1
ATOM 1426 O O . ASN A 1 190 ? 12.086 -18.075 -12.304 1.00 77.12 190 ASN A O 1
ATOM 1430 N N . GLN A 1 191 ? 11.355 -16.102 -13.081 1.00 79.44 191 GLN A N 1
ATOM 1431 C CA . GLN A 1 191 ? 11.272 -16.546 -14.480 1.00 79.44 191 GLN A CA 1
ATOM 1432 C C . GLN A 1 191 ? 12.251 -15.800 -15.386 1.00 79.44 191 GLN A C 1
ATOM 1434 O O . GLN A 1 191 ? 13.047 -16.444 -16.064 1.00 79.44 191 GLN A O 1
ATOM 1439 N N . SER A 1 192 ? 12.209 -14.463 -15.414 1.00 80.88 192 SER A N 1
ATOM 1440 C CA . SER A 1 192 ? 13.081 -13.671 -16.299 1.00 80.88 192 SER A CA 1
ATOM 1441 C C . SER A 1 192 ? 14.410 -13.253 -15.664 1.00 80.88 192 SER A C 1
ATOM 1443 O O . SER A 1 192 ? 15.320 -12.861 -16.391 1.00 80.88 192 SER A O 1
ATOM 1445 N N . LEU A 1 193 ? 14.539 -13.361 -14.335 1.00 81.81 193 LEU A N 1
ATOM 1446 C CA . LEU A 1 193 ? 15.705 -12.928 -13.547 1.00 81.81 193 LEU A CA 1
ATOM 1447 C C . LEU A 1 193 ? 16.066 -11.438 -13.736 1.00 81.81 193 LEU A C 1
ATOM 1449 O O . LEU A 1 193 ? 17.199 -11.024 -13.499 1.00 81.81 193 LEU A O 1
ATOM 1453 N N . GLU A 1 194 ? 15.101 -10.617 -14.158 1.00 87.62 194 GLU A N 1
ATOM 1454 C CA . GLU A 1 194 ? 15.248 -9.161 -14.291 1.00 87.62 194 GLU A CA 1
ATOM 1455 C C . GLU A 1 194 ? 15.299 -8.451 -12.933 1.00 87.62 194 GLU A C 1
ATOM 1457 O O . GLU A 1 194 ? 15.827 -7.342 -12.823 1.00 87.62 194 GLU A O 1
ATOM 1462 N N . ILE A 1 195 ? 14.721 -9.072 -11.904 1.00 88.00 195 ILE A N 1
ATOM 1463 C CA . ILE A 1 195 ? 14.738 -8.575 -10.530 1.00 88.00 195 ILE A CA 1
ATOM 1464 C C . ILE A 1 195 ? 15.848 -9.326 -9.790 1.00 88.00 195 ILE A C 1
ATOM 1466 O O . ILE A 1 195 ? 15.767 -10.552 -9.698 1.00 88.00 195 ILE A O 1
ATOM 1470 N N . PRO A 1 196 ? 16.869 -8.634 -9.252 1.00 88.62 196 PRO A N 1
ATOM 1471 C CA . PRO A 1 196 ? 17.939 -9.288 -8.510 1.00 88.62 196 PRO A CA 1
ATOM 1472 C C . PRO A 1 196 ? 17.405 -10.118 -7.336 1.00 88.62 196 PRO A C 1
ATOM 1474 O O . PRO A 1 196 ? 16.488 -9.691 -6.635 1.00 88.62 196 PRO A O 1
ATOM 1477 N N . TRP A 1 197 ? 18.017 -11.280 -7.091 1.00 84.88 197 TRP A N 1
ATOM 1478 C CA . TRP A 1 197 ? 17.606 -12.221 -6.036 1.00 84.88 197 TRP A CA 1
ATOM 1479 C C . TRP A 1 197 ? 17.602 -11.595 -4.631 1.00 84.88 197 TRP A C 1
ATOM 1481 O O . TRP A 1 197 ? 16.864 -12.021 -3.753 1.00 84.88 197 TRP A O 1
ATOM 1491 N N . ASN A 1 198 ? 18.424 -10.567 -4.413 1.00 84.62 198 ASN A N 1
ATOM 1492 C CA . ASN A 1 198 ? 18.551 -9.874 -3.136 1.00 84.62 198 ASN A CA 1
ATOM 1493 C C . ASN A 1 198 ? 17.508 -8.759 -2.934 1.00 84.62 198 ASN A C 1
ATOM 1495 O O . ASN A 1 198 ? 17.526 -8.097 -1.898 1.00 84.62 198 ASN A O 1
ATOM 1499 N N . VAL A 1 199 ? 16.638 -8.503 -3.916 1.00 86.94 199 VAL A N 1
ATOM 1500 C CA . VAL A 1 199 ? 15.540 -7.539 -3.787 1.00 86.94 199 VAL A CA 1
ATOM 1501 C C . VAL A 1 199 ? 14.325 -8.274 -3.246 1.00 86.94 199 VAL A C 1
ATOM 1503 O O . VAL A 1 199 ? 13.699 -9.023 -3.984 1.00 86.94 199 VAL A O 1
ATOM 1506 N N . ALA A 1 200 ? 13.987 -8.034 -1.980 1.00 90.38 200 ALA A N 1
ATOM 1507 C CA . ALA A 1 200 ? 12.770 -8.550 -1.362 1.00 90.38 200 ALA A CA 1
ATOM 1508 C C . ALA A 1 200 ? 11.501 -7.899 -1.952 1.00 90.38 200 ALA A C 1
ATOM 1510 O O . ALA A 1 200 ? 11.547 -6.812 -2.537 1.00 90.38 200 ALA A O 1
ATOM 1511 N N . PHE A 1 201 ? 10.349 -8.556 -1.793 1.00 91.00 201 PHE A N 1
ATOM 1512 C CA . PHE A 1 201 ? 9.088 -8.094 -2.385 1.00 91.00 201 PHE A CA 1
ATOM 1513 C C . PHE A 1 201 ? 8.620 -6.728 -1.857 1.00 91.00 201 PHE A C 1
ATOM 1515 O O . PHE A 1 201 ? 8.106 -5.915 -2.620 1.00 91.00 201 PHE A O 1
ATOM 1522 N N . ASP A 1 202 ? 8.809 -6.444 -0.574 1.00 91.06 202 ASP A N 1
ATOM 1523 C CA . ASP A 1 202 ? 8.492 -5.145 0.019 1.00 91.06 202 ASP A CA 1
ATOM 1524 C C . ASP A 1 202 ? 9.397 -4.028 -0.518 1.00 91.06 202 ASP A C 1
ATOM 1526 O O . ASP A 1 202 ? 8.886 -2.994 -0.943 1.00 91.06 202 ASP A O 1
ATOM 1530 N N . ALA A 1 203 ? 10.707 -4.269 -0.628 1.00 91.31 203 ALA A N 1
ATOM 1531 C CA . ALA A 1 203 ? 11.624 -3.356 -1.314 1.00 91.31 203 ALA A CA 1
ATOM 1532 C C . ALA A 1 203 ? 11.223 -3.137 -2.783 1.00 91.31 203 ALA A C 1
ATOM 1534 O O . ALA A 1 203 ? 11.279 -2.016 -3.288 1.00 91.31 203 ALA A O 1
ATOM 1535 N N . TYR A 1 204 ? 10.782 -4.190 -3.477 1.00 93.06 204 TYR A N 1
ATOM 1536 C CA . TYR A 1 204 ? 10.263 -4.068 -4.835 1.00 93.06 204 TYR A CA 1
ATOM 1537 C C . TYR A 1 204 ? 9.037 -3.153 -4.893 1.00 93.06 204 TYR A C 1
ATOM 1539 O O . TYR A 1 204 ? 9.002 -2.248 -5.728 1.00 93.06 204 TYR A O 1
ATOM 1547 N N . VAL A 1 205 ? 8.045 -3.367 -4.022 1.00 93.69 205 VAL A N 1
ATOM 1548 C CA . VAL A 1 205 ? 6.832 -2.540 -3.963 1.00 93.69 205 VAL A CA 1
ATOM 1549 C C . VAL A 1 205 ? 7.184 -1.085 -3.682 1.00 93.69 205 VAL A C 1
ATOM 1551 O O . VAL A 1 205 ? 6.716 -0.221 -4.419 1.00 93.69 205 VAL A O 1
ATOM 1554 N N . GLU A 1 206 ? 8.061 -0.828 -2.714 1.00 93.69 206 GLU A N 1
ATOM 1555 C CA . GLU A 1 206 ? 8.551 0.511 -2.376 1.00 93.69 206 GLU A CA 1
ATOM 1556 C C . GLU A 1 206 ? 9.169 1.217 -3.594 1.00 93.69 206 GLU A C 1
ATOM 1558 O O . GLU A 1 206 ? 8.789 2.333 -3.957 1.00 93.69 206 GLU A O 1
ATOM 1563 N N . ILE A 1 207 ? 10.065 0.532 -4.313 1.00 93.38 207 ILE A N 1
ATOM 1564 C CA . ILE A 1 207 ? 10.694 1.076 -5.524 1.00 93.38 207 ILE A CA 1
ATOM 1565 C C . ILE A 1 207 ? 9.644 1.384 -6.591 1.00 93.38 207 ILE A C 1
ATOM 1567 O O . ILE A 1 207 ? 9.701 2.440 -7.221 1.00 93.38 207 ILE A O 1
ATOM 1571 N N . LYS A 1 208 ? 8.686 0.481 -6.834 1.00 92.38 208 LYS A N 1
ATOM 1572 C CA . LYS A 1 208 ? 7.664 0.711 -7.870 1.00 92.38 208 LYS A CA 1
ATOM 1573 C C . LYS A 1 208 ? 6.690 1.813 -7.492 1.00 92.38 208 LYS A C 1
ATOM 1575 O O . LYS A 1 208 ? 6.213 2.518 -8.382 1.00 92.38 208 LYS A O 1
ATOM 1580 N N . HIS A 1 209 ? 6.398 1.943 -6.206 1.00 92.19 209 HIS A N 1
ATOM 1581 C CA . HIS A 1 209 ? 5.513 2.956 -5.663 1.00 92.19 209 HIS A CA 1
ATOM 1582 C C . HIS A 1 209 ? 6.117 4.360 -5.798 1.00 92.19 209 HIS A C 1
ATOM 1584 O O . HIS A 1 209 ? 5.468 5.238 -6.364 1.00 92.19 209 HIS A O 1
ATOM 1590 N N . HIS A 1 210 ? 7.391 4.544 -5.430 1.00 89.94 210 HIS A N 1
ATOM 1591 C CA . HIS A 1 210 ? 8.061 5.850 -5.500 1.00 89.94 210 HIS A CA 1
ATOM 1592 C C . HIS A 1 210 ? 8.682 6.180 -6.862 1.00 89.94 210 HIS A C 1
ATOM 1594 O O . HIS A 1 210 ? 8.496 7.276 -7.389 1.00 89.94 210 HIS A O 1
ATOM 1600 N N . ALA A 1 211 ? 9.443 5.252 -7.448 1.00 87.38 211 ALA A N 1
ATOM 1601 C CA . ALA A 1 211 ? 10.186 5.490 -8.690 1.00 87.38 211 ALA A CA 1
ATOM 1602 C C . ALA A 1 211 ? 9.382 5.125 -9.952 1.00 87.38 211 ALA A C 1
ATOM 1604 O O . ALA A 1 211 ? 9.853 5.300 -11.078 1.00 87.38 211 ALA A O 1
ATOM 1605 N N . GLY A 1 212 ? 8.160 4.622 -9.772 1.00 85.31 212 GLY A N 1
ATOM 1606 C CA . GLY A 1 212 ? 7.256 4.233 -10.842 1.00 85.31 212 GLY A CA 1
ATOM 1607 C C . GLY A 1 212 ? 7.402 2.772 -11.271 1.00 85.31 212 GLY A C 1
ATOM 1608 O O . GLY A 1 212 ? 8.423 2.104 -11.088 1.00 85.31 212 GLY A O 1
ATOM 1609 N N . ALA A 1 213 ? 6.350 2.274 -11.919 1.00 82.12 213 ALA A N 1
ATOM 1610 C CA . ALA A 1 213 ? 6.159 0.856 -12.216 1.00 82.12 213 ALA A CA 1
ATOM 1611 C C . ALA A 1 213 ? 7.271 0.184 -13.044 1.00 82.12 213 ALA A C 1
ATOM 1613 O O . ALA A 1 213 ? 7.429 -1.040 -13.009 1.00 82.12 213 ALA A O 1
ATOM 1614 N N . TYR A 1 214 ? 8.030 0.969 -13.803 1.00 84.94 214 TYR A N 1
ATOM 1615 C CA . TYR A 1 214 ? 9.075 0.483 -14.701 1.00 84.94 214 TYR A CA 1
ATOM 1616 C C . TYR A 1 214 ? 10.493 0.790 -14.209 1.00 84.94 214 TYR A C 1
ATOM 1618 O O . TYR A 1 214 ? 11.441 0.445 -14.906 1.00 84.94 214 TYR A O 1
ATOM 1626 N N . SER A 1 215 ? 10.661 1.390 -13.022 1.00 88.75 215 SER A N 1
ATOM 1627 C CA . SER A 1 215 ? 11.994 1.677 -12.476 1.00 88.75 215 SER A CA 1
ATOM 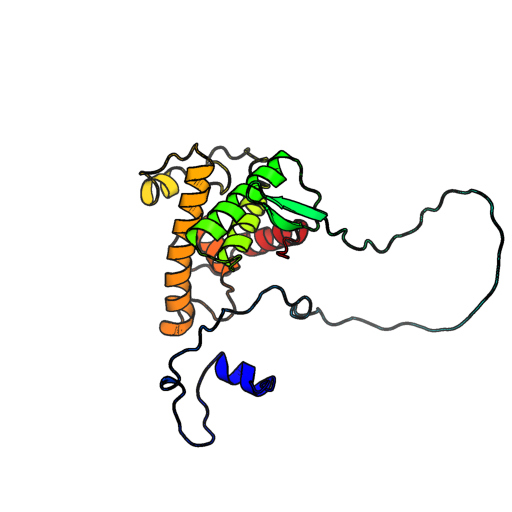1628 C C . SER A 1 215 ? 12.826 0.401 -12.335 1.00 88.75 215 SER A C 1
ATOM 1630 O O . SER A 1 215 ? 12.329 -0.604 -11.836 1.00 88.75 215 SER A O 1
ATOM 1632 N N . GLN A 1 216 ? 14.085 0.433 -12.758 1.00 89.06 216 GLN A N 1
ATOM 1633 C CA . GLN A 1 216 ? 15.052 -0.657 -12.561 1.00 89.06 216 GLN A CA 1
ATOM 1634 C C . GLN A 1 216 ? 16.202 -0.232 -11.640 1.00 89.06 216 GLN A C 1
ATOM 1636 O O . GLN A 1 216 ? 17.198 -0.942 -11.523 1.00 89.06 216 GLN A O 1
ATOM 1641 N N . ASP A 1 217 ? 16.083 0.933 -10.999 1.00 90.38 217 ASP A N 1
ATOM 1642 C CA . ASP A 1 217 ? 17.023 1.330 -9.962 1.00 90.38 217 ASP A CA 1
ATOM 1643 C C . ASP A 1 217 ? 16.666 0.590 -8.673 1.00 90.38 217 ASP A C 1
ATOM 1645 O O . ASP A 1 217 ? 15.685 0.908 -8.002 1.00 90.38 217 ASP A O 1
ATOM 1649 N N . TRP A 1 218 ? 17.436 -0.450 -8.365 1.00 88.38 218 TRP A N 1
ATOM 1650 C CA . TRP A 1 218 ? 17.222 -1.291 -7.190 1.00 88.38 218 TRP A CA 1
ATOM 1651 C C . TRP A 1 218 ? 17.880 -0.734 -5.919 1.00 88.38 218 TRP A C 1
ATOM 1653 O O . TRP A 1 218 ? 17.639 -1.257 -4.837 1.00 88.38 218 TRP A O 1
ATOM 1663 N N . ASN A 1 219 ? 18.686 0.330 -6.035 1.00 86.75 219 ASN A N 1
ATOM 1664 C CA . ASN A 1 219 ? 19.492 0.892 -4.945 1.00 86.75 219 ASN A CA 1
ATOM 1665 C C . ASN A 1 219 ? 19.010 2.292 -4.530 1.00 86.75 219 ASN A C 1
ATOM 1667 O O . ASN A 1 219 ? 19.809 3.164 -4.183 1.00 86.75 219 ASN A O 1
ATOM 1671 N N . THR A 1 220 ? 17.699 2.522 -4.582 1.00 88.50 220 THR A N 1
ATOM 1672 C CA . THR A 1 220 ? 17.115 3.815 -4.204 1.00 88.50 220 THR A CA 1
ATOM 1673 C C . THR A 1 220 ? 17.194 4.056 -2.689 1.00 88.50 220 THR A C 1
ATOM 1675 O O . THR A 1 220 ? 17.094 3.105 -1.908 1.00 88.50 220 THR A O 1
ATOM 1678 N N . PRO A 1 221 ? 17.307 5.321 -2.238 1.00 90.19 221 PRO A N 1
ATOM 1679 C CA . PRO A 1 221 ? 17.254 5.649 -0.812 1.00 90.19 221 PRO A CA 1
ATOM 1680 C C . PRO A 1 221 ? 15.896 5.322 -0.165 1.00 90.19 221 PRO A C 1
ATOM 1682 O O . PRO A 1 221 ? 15.855 5.073 1.040 1.00 90.19 221 PRO A O 1
ATOM 1685 N N . PHE A 1 222 ? 14.814 5.257 -0.955 1.00 88.69 222 PHE A N 1
ATOM 1686 C CA . PHE A 1 222 ? 13.447 4.9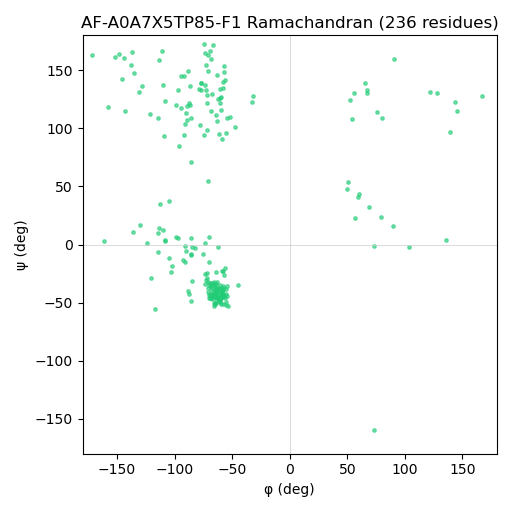89 -0.487 1.00 88.69 222 PHE A CA 1
ATOM 1687 C C . PHE A 1 222 ? 13.362 3.700 0.334 1.00 88.69 222 PHE A C 1
ATOM 1689 O O . PHE A 1 222 ? 12.840 3.699 1.441 1.00 88.69 222 PHE A O 1
ATOM 1696 N N . VAL A 1 223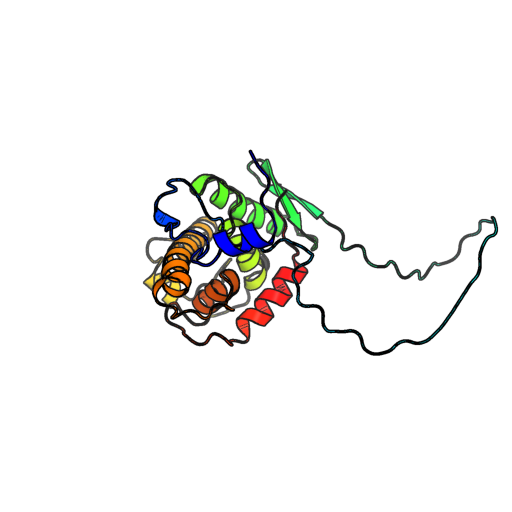 ? 14.012 2.630 -0.134 1.00 89.12 223 VAL A N 1
ATOM 1697 C CA . VAL A 1 223 ? 14.008 1.321 0.539 1.00 89.12 223 VAL A CA 1
ATOM 1698 C C . VAL A 1 223 ? 14.552 1.407 1.968 1.00 89.12 223 VAL A C 1
ATOM 1700 O O . VAL A 1 223 ? 13.973 0.844 2.896 1.00 89.12 223 VAL A O 1
ATOM 1703 N N . GLN A 1 224 ? 15.653 2.132 2.175 1.00 88.75 224 GLN A N 1
ATOM 1704 C CA . GLN A 1 224 ? 16.232 2.270 3.511 1.00 88.75 224 GLN A CA 1
ATOM 1705 C C . GLN A 1 224 ? 15.360 3.148 4.418 1.00 88.75 224 GLN A C 1
ATOM 1707 O O . GLN A 1 224 ? 15.239 2.867 5.613 1.00 88.75 224 GLN A O 1
ATOM 1712 N N . GLU A 1 225 ? 14.753 4.200 3.869 1.00 88.88 225 GLU A N 1
ATOM 1713 C CA . GLU A 1 225 ? 13.819 5.058 4.601 1.00 88.88 225 GLU A CA 1
ATOM 1714 C C . GLU A 1 225 ? 12.560 4.291 5.021 1.00 88.88 225 GLU A C 1
ATOM 1716 O O . GLU A 1 225 ? 12.174 4.356 6.191 1.00 88.88 225 GLU A O 1
ATOM 1721 N N . TYR A 1 226 ? 11.983 3.504 4.112 1.00 90.88 226 TYR A N 1
ATOM 1722 C CA . TYR A 1 226 ? 10.888 2.579 4.388 1.00 90.88 226 TYR A CA 1
ATOM 1723 C C . TYR A 1 226 ? 11.244 1.632 5.534 1.00 90.88 226 TYR A C 1
ATOM 1725 O O . TYR A 1 226 ? 10.540 1.599 6.546 1.00 90.88 226 TYR A O 1
ATOM 1733 N N . TYR A 1 227 ? 12.387 0.941 5.454 1.00 89.19 227 TYR A N 1
ATOM 1734 C CA . TYR A 1 227 ? 12.795 0.004 6.502 1.00 89.19 227 TYR A CA 1
ATOM 1735 C C . TYR A 1 227 ? 12.986 0.657 7.871 1.00 89.19 227 TYR A C 1
ATOM 1737 O O . TYR A 1 227 ? 12.651 0.058 8.895 1.00 89.19 227 TYR A O 1
ATOM 1745 N N . ASN A 1 228 ? 13.475 1.897 7.913 1.00 86.94 228 ASN A N 1
ATOM 1746 C CA . ASN A 1 228 ? 13.602 2.634 9.166 1.00 86.94 228 ASN A CA 1
ATOM 1747 C C . ASN A 1 228 ? 12.227 2.920 9.793 1.00 86.94 228 ASN A C 1
ATOM 1749 O O . ASN A 1 228 ? 12.054 2.705 10.994 1.00 86.94 228 ASN A O 1
ATOM 1753 N N . LYS A 1 229 ? 11.242 3.336 8.986 1.00 87.75 229 LYS A N 1
ATOM 1754 C CA . LYS A 1 229 ? 9.881 3.645 9.456 1.00 87.75 229 LYS A CA 1
ATOM 1755 C C . LYS A 1 229 ? 9.112 2.392 9.881 1.00 87.75 229 LYS A C 1
ATOM 1757 O O . LYS A 1 229 ? 8.473 2.385 10.929 1.00 87.75 229 LYS A O 1
ATOM 1762 N N . VAL A 1 230 ? 9.184 1.300 9.122 1.00 88.00 230 VAL A N 1
ATOM 1763 C CA . VAL A 1 230 ? 8.452 0.067 9.482 1.00 88.00 230 VAL A CA 1
ATOM 1764 C C . VAL A 1 230 ? 9.067 -0.640 10.685 1.00 88.00 230 VAL A C 1
ATOM 1766 O O . VAL A 1 230 ? 8.348 -1.271 11.458 1.00 88.00 230 VAL A O 1
ATOM 1769 N N . LYS A 1 231 ? 10.380 -0.491 10.900 1.00 87.06 231 LYS A N 1
ATOM 1770 C CA . LYS A 1 231 ? 11.042 -0.950 12.125 1.00 87.06 231 LYS A CA 1
ATOM 1771 C C . LYS A 1 231 ? 10.541 -0.197 13.358 1.00 87.06 231 LYS A C 1
ATOM 1773 O O . LYS A 1 231 ? 10.405 -0.811 14.413 1.00 87.06 231 LY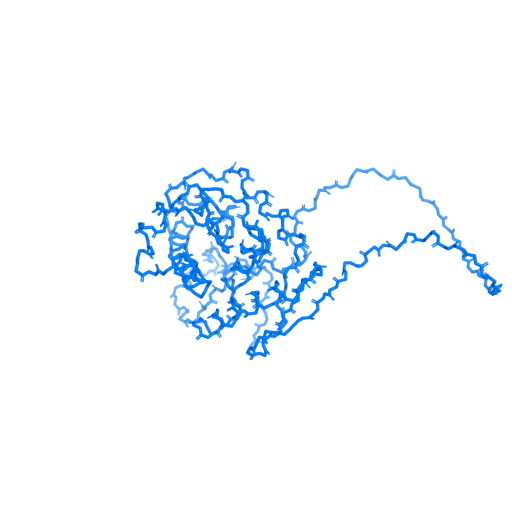S A O 1
ATOM 1778 N N . GLU A 1 232 ? 10.267 1.101 13.227 1.00 84.81 232 GLU A N 1
ATOM 1779 C CA . GLU A 1 232 ? 9.646 1.903 14.286 1.00 84.81 232 GLU A CA 1
ATOM 1780 C C . GLU A 1 232 ? 8.221 1.425 14.583 1.00 84.81 232 GLU A C 1
ATOM 1782 O O . GLU A 1 232 ? 7.874 1.221 15.746 1.00 84.81 232 GLU A O 1
ATOM 1787 N N . LEU A 1 233 ? 7.418 1.171 13.543 1.00 87.06 233 LEU A N 1
ATOM 1788 C CA . LEU A 1 233 ? 6.080 0.609 13.719 1.00 87.06 233 LEU A CA 1
ATOM 1789 C C . LEU A 1 233 ? 6.131 -0.761 14.404 1.00 87.06 233 LEU A C 1
ATOM 1791 O O . LEU A 1 233 ? 5.373 -1.004 15.341 1.00 87.06 233 LEU A O 1
ATOM 1795 N N . GLY A 1 234 ? 6.999 -1.659 13.932 1.00 82.25 234 GLY A N 1
ATOM 1796 C CA . GLY A 1 234 ? 7.103 -3.028 14.431 1.00 82.25 234 GLY A CA 1
ATOM 1797 C C . GLY A 1 234 ? 5.797 -3.808 14.284 1.00 82.25 234 GLY A C 1
ATOM 1798 O O . GLY A 1 234 ? 5.385 -4.483 15.222 1.00 82.25 234 GLY A O 1
ATOM 1799 N N . TYR A 1 235 ? 5.104 -3.647 13.152 1.00 81.19 235 TYR A N 1
ATOM 1800 C CA . TYR A 1 235 ? 3.828 -4.314 12.898 1.00 81.19 235 TYR A CA 1
ATOM 1801 C C . TYR A 1 235 ? 3.987 -5.835 12.925 1.00 81.19 235 TYR A C 1
ATOM 1803 O O . TYR A 1 235 ? 4.888 -6.366 12.278 1.00 81.19 235 TYR A O 1
ATOM 1811 N N . GLY A 1 236 ? 3.082 -6.523 13.616 1.00 69.19 236 GLY A N 1
ATOM 1812 C CA . GLY A 1 236 ? 2.994 -7.977 13.662 1.00 69.19 236 GLY A CA 1
ATOM 1813 C C . GLY A 1 236 ? 1.544 -8.441 13.775 1.00 69.19 236 GLY A C 1
ATOM 1814 O O . GLY A 1 236 ? 0.726 -7.825 14.464 1.00 69.19 236 GLY A O 1
ATOM 1815 N N . VAL A 1 237 ? 1.224 -9.539 13.097 1.00 57.53 237 VAL A N 1
ATOM 1816 C CA . VAL A 1 237 ? -0.091 -10.193 13.148 1.00 57.53 237 VAL A CA 1
ATOM 1817 C C . VAL A 1 237 ? -0.087 -11.261 14.244 1.00 57.53 237 VAL A C 1
ATOM 1819 O O . VAL A 1 237 ? 0.945 -11.897 14.459 1.00 57.53 237 VAL A O 1
ATOM 1822 N N . GLN A 1 238 ? -1.221 -11.452 14.928 1.00 51.69 238 GLN A N 1
ATOM 1823 C CA . GLN A 1 238 ? -1.425 -12.533 15.902 1.00 51.69 238 GLN A CA 1
ATOM 1824 C C . GLN A 1 238 ? -2.388 -13.601 15.394 1.00 51.69 238 GLN A C 1
ATOM 1826 O O . GLN A 1 238 ? -3.401 -13.223 14.762 1.00 51.69 238 GLN A O 1
#

Radius of gyration: 22.74 Å; Cα contacts (8 Å, |Δi|>4): 220; chains: 1; bounding box: 52×59×69 Å

pLDDT: mean 71.26, std 26.29, range [24.48, 97.25]

Organism: NCBI:txid345309

Foldseek 3Di:
DDDDDPVVVVDVVADDDPVPPDGPPPDPDDPPQPDDPPPPPPDPDDDDDDDDDDDDDDDDDDDDDDDDDPDDDPPPLDWDWAAAPVGFIKIWSDDDDPLLRPLLSLLQVVCCVPVVDCGPLSLLLNLQLCLQANSFPRQPDPQFGGSNGHGPVNCCVQPVVFDRNDSNSVSVSSVVLLVVLVVVCCCCVVPVVLQPVPQDSSLSSQCCSPVHVPDSPSPDVSSVSSVVRSVNGRIDGD

Mean predicted aligned error: 15.24 Å